Protein AF-A0A5D0WXN5-F1 (afdb_monomer_lite)

Secondary structure (DSSP, 8-state):
---SSHHHHHHHHHHHHHHHHHT-------TT------GGG-PPP---SS-EEEGGGGT---SSSSB-HHHHHHHHHHHHHTT-EEE----SS-EEESSPEE--TT-EEE-TT-EEEE---SSS-EEEEE--TTS-EEEEEEESPEEE------STTS-TT----SEEEEE--SEEEEEEES-EEE--

InterPro domains:
  IPR011050 Pectin lyase fold/virulence factor [SSF51126] (1-187)
  IPR012334 Pectin lyase fold [G3DSA:2.160.20.10] (47-188)
  IPR024535 Rhamnogalacturonase A/B/Epimerase-like, pectate lyase domain [PF12708] (53-139)

Radius of gyration: 25.76 Å; chains: 1; bounding box: 79×60×48 Å

pLDDT: mean 84.48, std 17.6, range [43.97, 98.94]

Sequence (188 aa):
MRKLTISVFILAVIGAIVFALNFMSPAESDSSEKLSSNPSQIKKVIVPKDKTVNAKDYGVKGDGLTDDTVALQNAIDEASKENALLILPESEKPYLITKQLIISDDTHISGYGAVIFMAPQEDTIKNMLWSNPDDTVSNVSIEGLTLKSENTIKGVDYYENSRVSNVQGIYFQGVEAMTINDVFMDNV

Foldseek 3Di:
DPDPPPVVVVVVVVVVVVVVVVPPDPDDPPPPPDDDPDCPPAPAQDQDDPAEFELVVLVQDQPQPDACAVSNLVSQVVCQVVLHEYEDEADPHAREHAAAREHAASGHYDYANHEYEYEADDPAAHENYEYDQVDAGENYEAERYEYEYAHPDDDDPAPDPDQDGSYHHYDYHRYGRYYYYNYHYDTD

Organism: NCBI:txid52694

Structure (mmCIF, N/CA/C/O backbone):
data_AF-A0A5D0WXN5-F1
#
_entry.id   AF-A0A5D0WXN5-F1
#
loop_
_atom_site.group_PDB
_atom_site.id
_atom_site.type_symbol
_atom_site.label_atom_id
_atom_site.label_alt_id
_atom_site.label_comp_id
_atom_site.label_asym_id
_atom_site.label_entity_id
_atom_site.label_seq_id
_atom_site.pdbx_PDB_ins_code
_atom_site.Cartn_x
_atom_site.Cartn_y
_atom_site.Cartn_z
_atom_site.occupancy
_atom_site.B_iso_or_equiv
_atom_site.auth_seq_id
_atom_site.auth_comp_id
_atom_site.auth_asym_id
_atom_site.auth_atom_id
_atom_site.pdbx_PDB_model_num
ATOM 1 N N . MET A 1 1 ? 61.257 47.086 25.610 1.00 48.09 1 MET A N 1
ATOM 2 C CA . MET A 1 1 ? 61.414 45.621 25.454 1.00 48.09 1 MET A CA 1
ATOM 3 C C . MET A 1 1 ? 60.389 44.910 26.335 1.00 48.09 1 MET A C 1
ATOM 5 O O . MET A 1 1 ? 60.657 44.679 27.503 1.00 48.09 1 MET A O 1
ATOM 9 N N . ARG A 1 2 ? 59.162 44.687 25.838 1.00 48.50 2 ARG A N 1
ATOM 10 C CA . ARG A 1 2 ? 58.074 44.033 26.599 1.00 48.50 2 ARG A CA 1
ATOM 11 C C . ARG A 1 2 ? 56.939 43.611 25.648 1.00 48.50 2 ARG A C 1
ATOM 13 O O . ARG A 1 2 ? 55.874 44.207 25.665 1.00 48.50 2 ARG A O 1
ATOM 20 N N . LYS A 1 3 ? 57.197 42.674 24.725 1.00 49.38 3 LYS A N 1
ATOM 21 C CA . LYS A 1 3 ? 56.178 42.178 23.766 1.00 49.38 3 LYS A CA 1
ATOM 22 C C . LYS A 1 3 ? 56.308 40.691 23.373 1.00 49.38 3 LYS A C 1
ATOM 24 O O . LYS A 1 3 ? 55.729 40.297 22.373 1.00 49.38 3 LYS A O 1
ATOM 29 N N . LEU A 1 4 ? 57.012 39.848 24.143 1.00 48.34 4 LEU A N 1
ATOM 30 C CA . LEU A 1 4 ? 57.212 38.432 23.765 1.00 48.34 4 LEU A CA 1
ATOM 31 C C . LEU A 1 4 ? 56.682 37.382 24.762 1.00 48.34 4 LEU A C 1
ATOM 33 O O . LEU A 1 4 ? 56.826 36.194 24.511 1.00 48.34 4 LEU A O 1
ATOM 37 N N . THR A 1 5 ? 56.050 37.775 25.872 1.00 49.03 5 THR A N 1
ATOM 38 C CA . THR A 1 5 ? 55.622 36.808 26.911 1.00 49.03 5 THR A CA 1
ATOM 39 C C . THR A 1 5 ? 54.134 36.437 26.830 1.00 49.03 5 THR A C 1
ATOM 41 O O . THR A 1 5 ? 53.746 35.364 27.275 1.00 49.03 5 THR A O 1
ATOM 44 N N . ILE A 1 6 ? 53.294 37.277 26.211 1.00 43.97 6 ILE A N 1
ATOM 45 C CA . ILE A 1 6 ? 51.836 37.051 26.130 1.00 43.97 6 ILE A CA 1
ATOM 46 C C . ILE A 1 6 ? 51.485 35.996 25.060 1.00 43.97 6 ILE A C 1
ATOM 48 O O . ILE A 1 6 ? 50.557 35.214 25.243 1.00 43.97 6 ILE A O 1
ATOM 52 N N . SER A 1 7 ? 52.269 35.907 23.978 1.00 47.75 7 SER A N 1
ATOM 53 C CA . SER A 1 7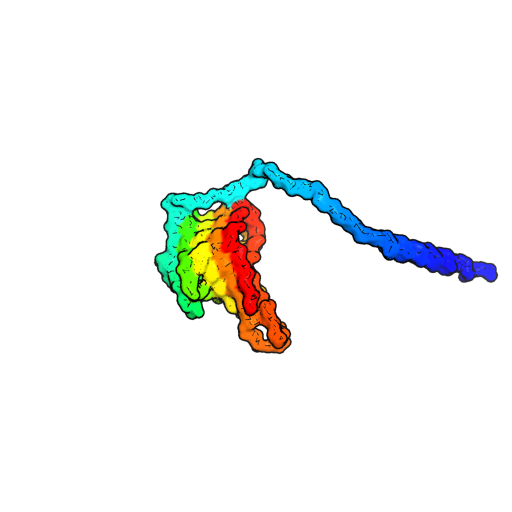 ? 51.988 34.994 22.857 1.00 47.75 7 SER A CA 1
ATOM 54 C C . SER A 1 7 ? 52.197 33.512 23.195 1.00 47.75 7 SER A C 1
ATOM 56 O O . SER A 1 7 ? 51.495 32.663 22.656 1.00 47.75 7 SER A O 1
ATOM 58 N N . VAL A 1 8 ? 53.136 33.193 24.095 1.00 52.78 8 VAL A N 1
ATOM 59 C CA . VAL A 1 8 ? 53.435 31.804 24.497 1.00 52.78 8 VAL A CA 1
ATOM 60 C C . VAL A 1 8 ? 52.381 31.266 25.471 1.00 52.78 8 VAL A C 1
ATOM 62 O O . VAL A 1 8 ? 52.014 30.098 25.391 1.00 52.78 8 VAL A O 1
ATOM 65 N N . PHE A 1 9 ? 51.825 32.122 26.336 1.00 50.88 9 PHE A N 1
ATOM 66 C CA . PHE A 1 9 ? 50.766 31.722 27.268 1.00 50.88 9 PHE A CA 1
ATOM 67 C C . PHE A 1 9 ? 49.441 31.417 26.557 1.00 50.88 9 PHE A C 1
ATOM 69 O O . PHE A 1 9 ? 48.794 30.427 26.883 1.00 50.88 9 PHE A O 1
ATOM 76 N N . ILE A 1 10 ? 49.058 32.210 25.551 1.00 53.69 10 ILE A N 1
ATOM 77 C CA . ILE A 1 10 ? 47.817 31.977 24.792 1.00 53.69 10 ILE A CA 1
ATOM 78 C C . ILE A 1 10 ? 47.905 30.675 23.979 1.00 53.69 10 ILE A C 1
ATOM 80 O O . ILE A 1 10 ? 46.953 29.898 23.973 1.00 53.69 10 ILE A O 1
ATOM 84 N N . LEU A 1 11 ? 49.057 30.383 23.359 1.00 50.75 11 LEU A N 1
ATOM 85 C CA . LEU A 1 11 ? 49.255 29.124 22.630 1.00 50.75 11 LEU A CA 1
ATOM 86 C C . LEU A 1 11 ? 49.220 27.895 23.553 1.00 50.75 11 LEU A C 1
ATOM 88 O O . LEU A 1 11 ? 48.646 26.875 23.182 1.00 50.75 11 LEU A O 1
ATOM 92 N N . ALA A 1 12 ? 49.795 27.993 24.756 1.00 56.56 12 ALA A N 1
ATOM 93 C CA . ALA A 1 12 ? 49.773 26.902 25.731 1.00 56.56 12 ALA A CA 1
ATOM 94 C C . ALA A 1 12 ? 48.351 26.607 26.241 1.00 56.56 12 ALA A C 1
ATOM 96 O O . ALA A 1 12 ? 47.978 25.444 26.385 1.00 56.56 12 ALA A O 1
ATOM 97 N N . VAL A 1 13 ? 47.535 27.646 26.457 1.00 60.12 13 VAL A N 1
ATOM 98 C CA . VAL A 1 13 ? 46.133 27.496 26.884 1.00 60.12 13 VAL A CA 1
ATOM 99 C C . VAL A 1 13 ? 45.282 26.866 25.778 1.00 60.12 13 VAL A C 1
ATOM 101 O O . VAL A 1 13 ? 44.528 25.936 26.052 1.00 60.12 13 VAL A O 1
ATOM 104 N N . ILE A 1 14 ? 45.442 27.300 24.523 1.00 58.38 14 ILE A N 1
ATOM 105 C CA . ILE A 1 14 ? 44.730 26.700 23.380 1.00 58.38 14 ILE A CA 1
ATOM 106 C C . ILE A 1 14 ? 45.156 25.238 23.184 1.00 58.38 14 ILE A C 1
ATOM 108 O O . ILE A 1 14 ? 44.301 24.375 22.999 1.00 58.38 14 ILE A O 1
ATOM 112 N N . GLY A 1 15 ? 46.454 24.935 23.296 1.00 55.44 15 GLY A N 1
ATOM 113 C CA . GLY A 1 15 ? 46.966 23.565 23.213 1.00 55.44 15 GLY A CA 1
ATOM 114 C C . GLY A 1 15 ? 46.392 22.643 24.293 1.00 55.44 15 GLY A C 1
ATOM 115 O O . GLY A 1 15 ? 46.001 21.520 23.987 1.00 55.44 15 GLY A O 1
ATOM 116 N N . ALA A 1 16 ? 46.262 23.128 25.532 1.00 59.38 16 ALA A N 1
ATOM 117 C CA . ALA A 1 16 ? 45.668 22.364 26.629 1.00 59.38 16 ALA A CA 1
ATOM 118 C C . ALA A 1 16 ? 44.159 22.118 26.439 1.00 59.38 16 ALA A C 1
ATOM 120 O O . ALA A 1 16 ? 43.679 21.027 26.738 1.00 59.38 16 ALA A O 1
ATOM 121 N N . ILE A 1 17 ? 43.420 23.094 25.901 1.00 57.62 17 ILE A N 1
ATOM 122 C CA . ILE A 1 17 ? 41.979 22.962 25.619 1.00 57.62 17 ILE A CA 1
ATOM 123 C C . ILE A 1 17 ? 41.732 21.971 24.474 1.00 57.62 17 ILE A C 1
ATOM 125 O O . ILE A 1 17 ? 40.862 21.111 24.587 1.00 57.62 17 ILE A O 1
ATOM 129 N N . VAL A 1 18 ? 42.515 22.043 23.392 1.00 57.62 18 VAL A N 1
ATOM 130 C CA . VAL A 1 18 ? 42.407 21.103 22.260 1.00 57.62 18 VAL A CA 1
ATOM 131 C C . VAL A 1 18 ? 42.818 19.688 22.678 1.00 57.62 18 VAL A C 1
ATOM 133 O O . VAL A 1 18 ? 42.193 18.720 22.251 1.00 57.62 18 VAL A O 1
ATOM 136 N N . PHE A 1 19 ? 43.817 19.547 23.556 1.00 57.84 19 PHE A N 1
ATOM 137 C CA . PHE A 1 19 ? 44.164 18.255 24.148 1.00 57.84 19 PHE A CA 1
ATOM 138 C C . PHE A 1 19 ? 42.990 17.720 24.978 1.00 57.84 19 PHE A C 1
ATOM 140 O O . PHE A 1 19 ? 42.531 16.618 24.713 1.00 57.84 19 PHE A O 1
ATOM 147 N N . ALA A 1 20 ? 42.421 18.516 25.890 1.00 59.16 20 ALA A N 1
ATOM 148 C CA . ALA A 1 20 ? 41.286 18.100 26.720 1.00 59.16 20 ALA A CA 1
ATOM 149 C C . ALA A 1 20 ? 40.041 17.695 25.907 1.00 59.16 20 ALA A C 1
ATOM 151 O O . ALA A 1 20 ? 39.382 16.721 26.258 1.00 59.16 20 ALA A O 1
ATOM 152 N N . LEU A 1 21 ? 39.750 18.381 24.796 1.00 53.97 21 LEU A N 1
ATOM 153 C CA . LEU A 1 21 ? 38.651 18.014 23.894 1.00 53.97 21 LEU A CA 1
ATOM 154 C C . LEU A 1 21 ? 38.902 16.682 23.168 1.00 53.97 21 LEU A C 1
ATOM 156 O O . LEU A 1 21 ? 37.956 15.929 22.967 1.00 53.97 21 LEU A O 1
ATOM 160 N N . ASN A 1 22 ? 40.158 16.350 22.847 1.00 57.22 22 ASN A N 1
ATOM 161 C CA . ASN A 1 22 ? 40.529 15.049 22.272 1.00 57.22 22 ASN A CA 1
ATOM 162 C C . ASN A 1 22 ? 40.528 13.894 23.297 1.00 57.22 22 ASN A C 1
ATOM 164 O O . ASN A 1 22 ? 40.560 12.736 22.888 1.00 57.22 22 ASN A O 1
ATOM 168 N N . PHE A 1 23 ? 40.490 14.181 24.607 1.00 55.91 23 PHE A N 1
ATOM 169 C CA . PHE A 1 23 ? 40.308 13.178 25.675 1.00 55.91 23 PHE A CA 1
ATOM 170 C C . PHE A 1 23 ? 38.873 13.092 26.194 1.00 55.91 23 PHE A C 1
ATOM 172 O O . PHE A 1 23 ? 38.588 12.269 27.066 1.00 55.91 23 PHE A O 1
ATOM 179 N N . MET A 1 24 ? 37.958 13.906 25.667 1.00 50.06 24 MET A N 1
ATOM 180 C CA . MET A 1 24 ? 36.543 13.714 25.929 1.00 50.06 24 MET A CA 1
ATOM 181 C C . MET A 1 24 ? 36.101 12.494 25.117 1.00 50.06 24 MET A C 1
ATOM 183 O O . MET A 1 24 ? 35.858 12.584 23.915 1.00 50.06 24 MET A O 1
ATOM 187 N N . SER A 1 25 ? 36.060 11.328 25.767 1.00 63.00 25 SER A N 1
ATOM 188 C CA . SER A 1 25 ? 35.373 10.154 25.223 1.00 63.00 25 SER A CA 1
ATOM 189 C C . SER A 1 25 ? 33.986 10.590 24.733 1.00 63.00 25 SER A C 1
ATOM 191 O O . SER A 1 25 ? 33.370 11.429 25.405 1.00 63.00 25 SER A O 1
ATOM 193 N N . PRO A 1 26 ? 33.473 10.056 23.605 1.00 65.69 26 PRO A N 1
ATOM 194 C CA . PRO A 1 26 ? 32.070 10.232 23.254 1.00 65.69 26 PRO A CA 1
ATOM 195 C C . PRO A 1 26 ? 31.233 9.974 24.503 1.00 65.69 26 PRO A C 1
ATOM 197 O O . PRO A 1 26 ? 31.516 9.009 25.221 1.00 65.69 26 PRO A O 1
ATOM 200 N N . ALA A 1 27 ? 30.281 10.864 24.799 1.00 63.66 27 ALA A N 1
ATOM 201 C CA . ALA A 1 27 ? 29.344 10.643 25.888 1.00 63.66 27 ALA A CA 1
ATOM 202 C C . ALA A 1 27 ? 28.778 9.229 25.718 1.00 63.66 27 ALA A C 1
ATOM 204 O O . ALA A 1 27 ? 28.196 8.914 24.678 1.00 63.66 27 ALA A O 1
ATOM 205 N N . GLU A 1 28 ? 29.052 8.363 26.690 1.00 61.62 28 GLU A N 1
ATOM 206 C CA . GLU A 1 28 ? 28.538 7.006 26.698 1.00 61.62 28 GLU A CA 1
ATOM 207 C C . GLU A 1 28 ? 27.016 7.142 26.732 1.00 61.62 28 GLU A C 1
ATOM 209 O O . GLU A 1 28 ? 26.457 7.737 27.654 1.00 61.62 28 GLU A O 1
ATOM 214 N N . SER A 1 29 ? 26.357 6.721 25.652 1.00 54.34 29 SER A N 1
ATOM 215 C CA . SER A 1 29 ? 24.902 6.725 25.577 1.00 54.34 29 SER A CA 1
ATOM 216 C C . SER A 1 29 ? 24.392 5.875 26.735 1.00 54.34 29 SER A C 1
ATOM 218 O O . SER A 1 29 ? 24.633 4.667 26.777 1.00 54.34 29 SER A O 1
ATOM 220 N N . ASP A 1 30 ? 23.731 6.521 27.695 1.00 60.06 30 ASP A N 1
ATOM 221 C CA . ASP A 1 30 ? 23.067 5.842 28.796 1.00 60.06 30 ASP A CA 1
ATOM 222 C C . ASP A 1 30 ? 21.893 5.040 28.224 1.00 60.06 30 ASP A C 1
ATOM 224 O O . ASP A 1 30 ? 20.779 5.525 28.048 1.00 60.06 30 ASP A O 1
ATOM 228 N N . SER A 1 31 ? 22.181 3.793 27.865 1.00 61.75 31 SER A N 1
ATOM 229 C CA . SER A 1 31 ? 21.230 2.827 27.311 1.00 61.75 31 SER A CA 1
ATOM 230 C C . SER A 1 31 ? 20.212 2.319 28.345 1.00 61.75 31 SER A C 1
ATOM 232 O O . SER A 1 31 ? 19.471 1.376 28.068 1.00 61.75 31 SER A O 1
ATOM 234 N N . SER A 1 32 ? 20.161 2.923 29.539 1.00 62.81 32 SER A N 1
ATOM 235 C CA . SER A 1 32 ? 19.265 2.529 30.627 1.00 62.81 32 SER A CA 1
ATOM 236 C C . SER A 1 32 ? 17.890 3.206 30.608 1.00 62.81 32 SER A C 1
ATOM 238 O O . SER A 1 32 ? 17.057 2.881 31.463 1.00 62.81 32 SER A O 1
ATOM 240 N N . GLU A 1 33 ? 17.595 4.082 29.636 1.00 64.38 33 GLU A N 1
ATOM 241 C CA . GLU A 1 33 ? 16.231 4.586 29.432 1.00 64.38 33 GLU A CA 1
ATOM 242 C C . GLU A 1 33 ? 15.277 3.420 29.143 1.00 64.38 33 GLU A C 1
ATOM 244 O O . GLU A 1 33 ? 15.192 2.861 28.048 1.00 64.38 33 GLU A O 1
ATOM 249 N N . LYS A 1 34 ? 14.549 3.015 30.182 1.00 64.69 34 LYS A N 1
ATOM 250 C CA . LYS A 1 34 ? 13.576 1.937 30.104 1.00 64.69 34 LYS A CA 1
ATOM 251 C C . LYS A 1 34 ? 12.417 2.397 29.227 1.00 64.69 34 LYS A C 1
ATOM 253 O O . LYS A 1 34 ? 11.679 3.301 29.616 1.00 64.69 34 LYS A O 1
ATOM 258 N N . LEU A 1 35 ? 12.228 1.733 28.084 1.00 62.09 35 LEU A N 1
ATOM 259 C CA . LEU A 1 35 ? 11.040 1.899 27.246 1.00 62.09 35 LEU A CA 1
ATOM 260 C C . LEU A 1 35 ? 9.786 1.849 28.131 1.00 62.09 35 LEU A C 1
ATOM 262 O O . LEU A 1 35 ? 9.560 0.878 28.862 1.00 62.09 35 LEU A O 1
ATOM 266 N N . SER A 1 36 ? 8.993 2.920 28.099 1.00 66.75 36 SER A N 1
ATOM 267 C CA . SER A 1 36 ? 7.730 2.980 28.829 1.00 66.75 36 SER A CA 1
ATOM 268 C C . SER A 1 36 ? 6.801 1.901 28.286 1.00 66.75 36 SER A C 1
ATOM 270 O O . SER A 1 36 ? 6.339 1.971 27.152 1.00 66.75 36 SER A O 1
ATOM 272 N N . SER A 1 37 ? 6.502 0.902 29.111 1.00 62.47 37 SER A N 1
ATOM 273 C CA . SER A 1 37 ? 5.525 -0.136 28.795 1.00 62.47 37 SER A CA 1
ATOM 274 C C . SER A 1 37 ? 4.113 0.253 29.235 1.00 62.47 37 SER A C 1
ATOM 276 O O . SER A 1 37 ? 3.291 -0.635 29.433 1.00 62.47 37 SER A O 1
ATOM 278 N N . ASN A 1 38 ? 3.843 1.537 29.505 1.00 67.50 38 ASN A N 1
ATOM 279 C CA . ASN A 1 38 ? 2.548 1.985 30.006 1.00 67.50 38 ASN A CA 1
ATOM 280 C C . ASN A 1 38 ? 1.531 2.087 28.849 1.00 67.50 38 ASN A C 1
ATOM 282 O O . ASN A 1 38 ? 1.582 3.050 28.081 1.00 67.50 38 ASN A O 1
ATOM 286 N N . PRO A 1 39 ? 0.579 1.144 28.721 1.00 61.00 39 PRO A N 1
ATOM 287 C CA . PRO A 1 39 ? -0.327 1.091 27.578 1.00 61.00 39 PRO A CA 1
ATOM 288 C C . PRO A 1 39 ? -1.384 2.206 27.597 1.00 61.00 39 PRO A C 1
ATOM 290 O O . PRO A 1 39 ? -2.055 2.417 26.592 1.00 61.00 39 PRO A O 1
ATOM 293 N N . SER A 1 40 ? -1.539 2.943 28.706 1.00 61.31 40 SER A N 1
ATOM 294 C CA . SER A 1 40 ? -2.552 4.001 28.829 1.00 61.31 40 SER A CA 1
ATOM 295 C C . SER A 1 40 ? -2.258 5.265 28.013 1.00 61.31 40 SER A C 1
ATOM 297 O O . SER A 1 40 ? -3.119 6.136 27.932 1.00 61.31 40 SER A O 1
ATOM 299 N N . GLN A 1 41 ? -1.079 5.365 27.387 1.00 61.91 41 GLN A N 1
ATOM 300 C CA . GLN A 1 41 ? -0.723 6.463 26.478 1.00 61.91 41 GLN A CA 1
ATOM 301 C C . GLN A 1 41 ? -0.865 6.116 24.988 1.00 61.91 41 GLN A C 1
ATOM 303 O O . GLN A 1 41 ? -0.677 6.986 24.142 1.00 61.91 41 GLN A O 1
ATOM 308 N N . ILE A 1 42 ? -1.216 4.872 24.645 1.00 65.00 42 ILE A N 1
ATOM 309 C CA . ILE A 1 42 ? -1.358 4.446 23.250 1.00 65.00 42 ILE A CA 1
ATOM 310 C C . ILE A 1 42 ? -2.820 4.623 22.837 1.00 65.00 42 ILE A C 1
ATOM 312 O O . ILE A 1 42 ? -3.697 3.886 23.295 1.00 65.00 42 ILE A O 1
ATOM 316 N N . LYS A 1 43 ? -3.097 5.588 21.951 1.00 77.88 43 LYS A N 1
ATOM 317 C CA . LYS A 1 43 ? -4.381 5.620 21.240 1.00 77.88 43 LYS A CA 1
ATOM 318 C C . LYS A 1 43 ? -4.472 4.350 20.391 1.00 77.88 43 LYS A C 1
ATOM 320 O O . LYS A 1 43 ? -3.601 4.079 19.567 1.00 77.88 43 LYS A O 1
ATOM 325 N N . LYS A 1 44 ? -5.480 3.526 20.673 1.00 85.50 44 LYS A N 1
ATOM 326 C CA . LYS A 1 44 ? -5.640 2.204 20.067 1.00 85.50 44 LYS A CA 1
ATOM 327 C C . LYS A 1 44 ? -6.223 2.339 18.662 1.00 85.50 44 LYS A C 1
ATOM 329 O O . LYS A 1 44 ? -7.273 2.951 18.510 1.00 85.50 44 LYS A O 1
ATOM 334 N N . VAL A 1 45 ? -5.589 1.691 17.688 1.00 89.38 45 VAL A N 1
ATOM 335 C CA . VAL A 1 45 ? -6.162 1.493 16.351 1.00 89.38 45 VAL A CA 1
ATOM 336 C C . VAL A 1 45 ? -7.350 0.535 16.438 1.00 89.38 45 VAL A C 1
ATOM 338 O O . VAL A 1 45 ? -7.263 -0.532 17.060 1.00 89.38 45 VAL A O 1
ATOM 341 N N . ILE A 1 46 ? -8.473 0.924 15.843 1.00 91.31 46 ILE A N 1
ATOM 342 C CA . ILE A 1 46 ? -9.714 0.153 15.813 1.00 91.31 46 ILE A CA 1
ATOM 343 C C . ILE A 1 46 ? -9.932 -0.313 14.380 1.00 91.31 46 ILE A C 1
ATOM 345 O O . ILE A 1 46 ? -10.521 0.391 13.574 1.00 91.31 46 ILE A O 1
ATOM 349 N N . VAL A 1 47 ? -9.476 -1.529 14.089 1.00 91.38 47 VAL A N 1
ATOM 350 C CA . VAL A 1 47 ? -9.711 -2.162 12.789 1.00 91.38 47 VAL A CA 1
ATOM 351 C C . VAL A 1 47 ? -11.151 -2.706 12.729 1.00 91.38 47 VAL A C 1
ATOM 353 O O . VAL A 1 47 ? -11.544 -3.457 13.637 1.00 91.38 47 VAL A O 1
ATOM 356 N N . PRO A 1 48 ? -11.935 -2.377 11.686 1.00 88.25 48 PRO A N 1
ATOM 357 C CA . PRO A 1 48 ? -13.249 -2.960 11.423 1.00 88.25 48 PRO A CA 1
ATOM 358 C C . PRO A 1 48 ? -13.172 -4.483 11.292 1.00 88.25 48 PRO A C 1
ATOM 360 O O . PRO A 1 48 ? -12.259 -5.019 10.668 1.00 88.25 48 PRO A O 1
ATOM 363 N N . LYS A 1 49 ? -14.132 -5.203 11.881 1.00 90.00 49 LYS A N 1
ATOM 364 C CA . LYS A 1 49 ? -14.141 -6.685 11.885 1.00 90.00 49 LYS A CA 1
ATOM 365 C C . LYS A 1 49 ? -15.270 -7.299 11.072 1.00 90.00 49 LYS A C 1
ATOM 367 O O . LYS A 1 49 ? -15.228 -8.482 10.755 1.00 90.00 49 LYS A O 1
ATOM 372 N N . ASP A 1 50 ? -16.294 -6.515 10.793 1.00 93.50 50 ASP A N 1
ATOM 373 C CA . ASP A 1 50 ? -17.554 -6.918 10.178 1.00 93.50 50 ASP A CA 1
ATOM 374 C C . ASP A 1 50 ? -17.700 -6.410 8.741 1.00 93.50 50 ASP A C 1
ATOM 376 O O . ASP A 1 50 ? -18.595 -6.858 8.024 1.00 93.50 50 ASP A O 1
ATOM 380 N N . LYS A 1 51 ? -16.804 -5.522 8.296 1.00 95.69 51 LYS A N 1
ATOM 381 C CA . LYS A 1 51 ? -16.853 -4.913 6.971 1.00 95.69 51 LYS A CA 1
ATOM 382 C C . LYS A 1 51 ? -15.511 -5.002 6.264 1.00 95.69 51 LYS A C 1
ATOM 384 O O . LYS A 1 51 ? -14.470 -4.673 6.830 1.00 95.69 51 LYS A O 1
ATOM 389 N N . THR A 1 52 ? -15.558 -5.440 5.010 1.00 98.00 52 THR A N 1
ATOM 390 C CA . THR A 1 52 ? -14.377 -5.586 4.158 1.00 98.00 52 THR A CA 1
ATOM 391 C C . THR A 1 52 ? -14.653 -5.025 2.772 1.00 98.00 52 THR A C 1
ATOM 393 O O . THR A 1 52 ? -15.794 -5.042 2.307 1.00 98.00 52 THR A O 1
ATOM 396 N N . VAL A 1 53 ? -13.600 -4.539 2.126 1.00 98.69 53 VAL A N 1
ATOM 397 C CA . VAL A 1 53 ? -13.586 -4.106 0.727 1.00 98.69 53 VAL A CA 1
ATOM 398 C C . VAL A 1 53 ? -12.506 -4.916 0.024 1.00 98.69 53 VAL A C 1
ATOM 400 O O . VAL A 1 53 ? -11.369 -4.932 0.481 1.00 98.69 53 VAL A O 1
ATOM 403 N N . ASN A 1 54 ? -12.828 -5.614 -1.064 1.00 98.62 54 ASN A N 1
ATOM 404 C CA . ASN A 1 54 ? -11.823 -6.343 -1.836 1.00 98.62 54 ASN A CA 1
ATOM 405 C C . ASN A 1 54 ? -11.303 -5.459 -2.973 1.00 98.62 54 ASN A C 1
ATOM 407 O O . ASN A 1 54 ? -12.076 -5.006 -3.814 1.00 98.62 54 ASN A O 1
ATOM 411 N N . ALA A 1 55 ? -9.987 -5.252 -3.041 1.00 98.75 55 ALA A N 1
ATOM 412 C CA . ALA A 1 55 ? -9.359 -4.435 -4.077 1.00 98.75 55 ALA A CA 1
ATOM 413 C C . ALA A 1 55 ? -9.692 -4.912 -5.506 1.00 98.75 55 ALA A C 1
ATOM 415 O O . ALA A 1 55 ? -9.798 -4.103 -6.430 1.00 98.75 55 ALA A O 1
ATOM 416 N N . LYS A 1 56 ? -9.904 -6.220 -5.707 1.00 98.31 56 LYS A N 1
ATOM 417 C CA . LYS A 1 56 ? -10.256 -6.787 -7.021 1.00 98.31 56 LYS A CA 1
ATOM 418 C C . LYS A 1 56 ? -11.605 -6.291 -7.544 1.00 98.31 56 LYS A C 1
ATOM 420 O O . LYS A 1 56 ? -11.756 -6.168 -8.758 1.00 98.31 56 LYS A O 1
ATOM 425 N N . ASP A 1 57 ? -12.534 -5.926 -6.660 1.00 98.69 57 ASP A N 1
ATOM 426 C CA . ASP A 1 57 ? -13.849 -5.395 -7.047 1.00 98.69 57 ASP A CA 1
ATOM 427 C C . ASP A 1 57 ? -13.747 -3.998 -7.694 1.00 98.69 57 ASP A C 1
ATOM 429 O O . ASP A 1 57 ? -14.668 -3.563 -8.382 1.00 98.69 57 ASP A O 1
ATOM 433 N N . TYR A 1 58 ? -12.598 -3.327 -7.545 1.00 98.69 58 TYR A N 1
ATOM 434 C CA . TYR A 1 58 ? -12.295 -2.008 -8.120 1.00 98.69 58 TYR A CA 1
ATOM 435 C C . TYR A 1 58 ? -11.446 -2.099 -9.393 1.00 98.69 58 TYR A C 1
ATOM 437 O O . TYR A 1 58 ? -11.060 -1.077 -9.959 1.00 98.69 58 TYR A O 1
ATOM 445 N N . GLY A 1 59 ? -11.163 -3.316 -9.870 1.00 98.50 59 GLY A N 1
ATOM 446 C CA . GLY A 1 59 ? -10.412 -3.555 -11.102 1.00 98.50 59 GLY A CA 1
ATOM 447 C C . GLY A 1 59 ? -8.898 -3.676 -10.926 1.00 98.50 59 GLY A C 1
ATOM 448 O O . GLY A 1 59 ? -8.186 -3.713 -11.927 1.00 98.50 59 GLY A O 1
ATOM 449 N N . VAL A 1 60 ? -8.406 -3.774 -9.687 1.00 98.69 60 VAL A N 1
ATOM 450 C CA . VAL A 1 60 ? -6.987 -4.023 -9.394 1.00 98.69 60 VAL A CA 1
ATOM 451 C C . VAL A 1 60 ? -6.589 -5.400 -9.929 1.00 98.69 60 VAL A C 1
ATOM 453 O O . VAL A 1 60 ? -7.182 -6.415 -9.559 1.00 98.69 60 VAL A O 1
ATOM 456 N N . LYS A 1 61 ? -5.559 -5.485 -10.769 1.00 98.56 61 LYS A N 1
ATOM 457 C CA . LYS A 1 61 ? -5.195 -6.738 -11.442 1.00 98.56 61 LYS A CA 1
ATOM 458 C C . LYS A 1 61 ? -4.067 -7.495 -10.774 1.00 98.56 61 LYS A C 1
ATOM 460 O O . LYS A 1 61 ? -4.203 -8.708 -10.622 1.00 98.56 61 LYS A O 1
ATOM 465 N N . GLY A 1 62 ? -3.012 -6.824 -10.321 1.00 98.19 62 GLY A N 1
ATOM 466 C CA . GLY A 1 62 ? -1.837 -7.479 -9.739 1.00 98.19 62 GLY A CA 1
ATOM 467 C C . GLY A 1 62 ? -1.136 -8.423 -10.710 1.00 98.19 62 GLY A C 1
ATOM 468 O O . GLY A 1 62 ? -0.670 -9.478 -10.303 1.00 98.19 62 GLY A O 1
ATOM 469 N N . ASP A 1 63 ? -1.124 -8.100 -12.001 1.00 98.38 63 ASP A N 1
ATOM 470 C CA . ASP A 1 63 ? -0.559 -8.942 -13.065 1.00 98.38 63 ASP A CA 1
ATOM 471 C C . ASP A 1 63 ? 0.906 -8.591 -13.397 1.00 98.38 63 ASP A C 1
ATOM 473 O O . ASP A 1 63 ? 1.508 -9.194 -14.288 1.00 98.38 63 ASP A O 1
ATOM 477 N N . GLY A 1 64 ? 1.499 -7.632 -12.677 1.00 97.62 64 GLY A N 1
ATOM 478 C CA . GLY A 1 64 ? 2.854 -7.140 -12.914 1.00 97.62 64 GLY A CA 1
ATOM 479 C C . GLY A 1 64 ? 3.018 -6.334 -14.202 1.00 97.62 64 GLY A C 1
ATOM 480 O O . GLY A 1 64 ? 4.156 -6.137 -14.620 1.00 97.62 64 GLY A O 1
ATOM 481 N N . LEU A 1 65 ? 1.923 -5.902 -14.843 1.00 97.12 65 LEU A N 1
ATOM 482 C CA . LEU A 1 65 ? 1.935 -5.158 -16.111 1.00 97.12 65 LEU A CA 1
ATOM 483 C C . LEU A 1 65 ? 0.948 -3.983 -16.132 1.00 97.12 65 LEU A C 1
ATOM 485 O O . LEU A 1 65 ? 1.266 -2.916 -16.653 1.00 97.12 65 LEU A O 1
ATOM 489 N N . THR A 1 66 ? -0.256 -4.182 -15.605 1.00 98.44 66 THR A N 1
ATOM 490 C CA . THR A 1 66 ? -1.304 -3.170 -15.521 1.00 98.44 66 THR A CA 1
ATOM 491 C C . THR A 1 66 ? -0.957 -2.169 -14.427 1.00 98.44 66 THR A C 1
ATOM 493 O O . THR A 1 66 ? -0.653 -2.558 -13.304 1.00 98.44 66 THR A O 1
ATOM 496 N N . ASP A 1 67 ? -1.035 -0.879 -14.755 1.00 98.56 67 ASP A N 1
ATOM 497 C CA . ASP A 1 67 ? -0.979 0.183 -13.754 1.00 98.56 67 ASP A CA 1
ATOM 498 C C . ASP A 1 67 ? -2.270 0.174 -12.922 1.00 98.56 67 ASP A C 1
ATOM 500 O O . ASP A 1 67 ? -3.332 0.609 -13.376 1.00 98.56 67 ASP A O 1
ATOM 504 N N . ASP A 1 68 ? -2.164 -0.344 -11.703 1.00 98.88 68 ASP A N 1
ATOM 505 C CA . ASP A 1 68 ? -3.263 -0.511 -10.760 1.00 98.88 68 ASP A CA 1
ATOM 506 C C . ASP A 1 68 ? -3.514 0.745 -9.912 1.00 98.88 68 ASP A C 1
ATOM 508 O O . ASP A 1 68 ? -4.447 0.752 -9.113 1.00 98.88 68 ASP A O 1
ATOM 512 N N . THR A 1 69 ? -2.737 1.822 -10.087 1.00 98.88 69 THR A N 1
ATOM 513 C CA . THR A 1 69 ? -2.763 3.017 -9.220 1.00 98.88 69 THR A CA 1
ATOM 514 C C . THR A 1 69 ? -4.174 3.541 -8.962 1.00 98.88 69 THR A C 1
ATOM 516 O O . THR A 1 69 ? -4.570 3.725 -7.817 1.00 98.88 69 THR A O 1
ATOM 519 N N . VAL A 1 70 ? -4.946 3.791 -10.025 1.00 98.88 70 VAL A N 1
ATOM 520 C CA . VAL A 1 70 ? -6.281 4.401 -9.899 1.00 98.88 70 VAL A CA 1
ATOM 521 C C . VAL A 1 70 ? -7.270 3.428 -9.264 1.00 98.88 70 VAL A C 1
ATOM 523 O O . VAL A 1 70 ? -8.040 3.815 -8.392 1.00 98.88 70 VAL A O 1
ATOM 526 N N . ALA A 1 71 ? -7.244 2.163 -9.684 1.00 98.88 71 ALA A N 1
ATOM 527 C CA . ALA A 1 71 ? -8.131 1.136 -9.149 1.00 98.88 71 ALA A CA 1
ATOM 528 C C . ALA A 1 71 ? -7.865 0.890 -7.657 1.00 98.88 71 ALA A C 1
ATOM 530 O O . ALA A 1 71 ? -8.802 0.784 -6.866 1.00 98.88 71 ALA A O 1
ATOM 531 N N . LEU A 1 72 ? -6.590 0.848 -7.268 1.00 98.88 72 LEU A N 1
ATOM 532 C CA . LEU A 1 72 ? -6.182 0.629 -5.889 1.00 98.88 72 LEU A CA 1
ATOM 533 C C . LEU A 1 72 ? -6.475 1.851 -5.015 1.00 98.88 72 LEU A C 1
ATOM 535 O O . LEU A 1 72 ? -6.973 1.671 -3.909 1.00 98.88 72 LEU A O 1
ATOM 539 N N . GLN A 1 73 ? -6.262 3.073 -5.519 1.00 98.94 73 GLN A N 1
ATOM 540 C CA . GLN A 1 73 ? -6.669 4.283 -4.800 1.00 98.94 73 GLN A CA 1
ATOM 541 C C . GLN A 1 73 ? -8.180 4.299 -4.551 1.00 98.94 73 GLN A C 1
ATOM 543 O O . GLN A 1 73 ? -8.599 4.508 -3.421 1.00 98.94 73 GLN A O 1
ATOM 548 N N . ASN A 1 74 ? -8.999 3.985 -5.559 1.00 98.88 74 ASN A N 1
ATOM 549 C CA . ASN A 1 74 ? -10.454 3.939 -5.383 1.00 98.88 74 ASN A CA 1
ATOM 550 C C . ASN A 1 74 ? -10.884 2.912 -4.320 1.00 98.88 74 ASN A C 1
ATOM 552 O O . ASN A 1 74 ? -11.833 3.153 -3.578 1.00 98.88 74 ASN A O 1
ATOM 556 N N . ALA A 1 75 ? -10.195 1.769 -4.243 1.00 98.88 75 ALA A N 1
ATOM 557 C CA . ALA A 1 75 ? -10.466 0.760 -3.224 1.00 98.88 75 ALA A CA 1
ATOM 558 C C . ALA A 1 75 ? -10.076 1.238 -1.813 1.00 98.88 75 ALA A C 1
ATOM 560 O O . ALA A 1 75 ? -10.804 0.964 -0.861 1.00 98.88 75 ALA A O 1
ATOM 561 N N . ILE A 1 76 ? -8.953 1.957 -1.682 1.00 98.88 76 ILE A N 1
ATOM 562 C CA . ILE A 1 76 ? -8.525 2.602 -0.428 1.00 98.88 76 ILE A CA 1
ATOM 563 C C . ILE A 1 76 ? -9.558 3.642 0.009 1.00 98.88 76 ILE A C 1
ATOM 565 O O . ILE A 1 76 ? -10.018 3.597 1.149 1.00 98.88 76 ILE A O 1
ATOM 569 N N . ASP A 1 77 ? -9.960 4.522 -0.906 1.00 98.81 77 ASP A N 1
ATOM 570 C CA . ASP A 1 77 ? -10.893 5.614 -0.629 1.00 98.81 77 ASP A CA 1
ATOM 571 C C . ASP A 1 77 ? -12.256 5.081 -0.173 1.00 98.81 77 ASP A C 1
ATOM 573 O O . ASP A 1 77 ? -12.812 5.565 0.814 1.00 98.81 77 ASP A O 1
ATOM 577 N N . GLU A 1 78 ? -12.791 4.053 -0.845 1.00 98.75 78 GLU A N 1
ATOM 578 C CA . GLU A 1 78 ? -14.059 3.458 -0.420 1.00 98.75 78 GLU A CA 1
ATOM 579 C C . GLU A 1 78 ? -13.905 2.717 0.911 1.00 98.75 78 GLU A C 1
ATOM 581 O O . GLU A 1 78 ? -14.767 2.857 1.772 1.00 98.75 78 GLU A O 1
ATOM 586 N N . ALA A 1 79 ? -12.817 1.972 1.132 1.00 98.62 79 ALA A N 1
ATOM 587 C CA . ALA A 1 79 ? -12.597 1.293 2.408 1.00 98.62 79 ALA A CA 1
ATOM 588 C C . ALA A 1 79 ? -12.530 2.278 3.586 1.00 98.62 79 ALA A C 1
ATOM 590 O O . ALA A 1 79 ? -13.185 2.043 4.600 1.00 98.62 79 ALA A O 1
ATOM 591 N N . SER A 1 80 ? -11.816 3.395 3.424 1.00 98.31 80 SER A N 1
ATOM 592 C CA . SER A 1 80 ? -11.751 4.483 4.410 1.00 98.31 80 SER A CA 1
ATOM 593 C C . SER A 1 80 ? -13.133 5.098 4.649 1.00 98.31 80 SER A C 1
ATOM 595 O O . SER A 1 80 ? -13.631 5.096 5.775 1.00 98.31 80 SER A O 1
ATOM 597 N N . LYS A 1 81 ? -13.821 5.526 3.582 1.00 98.25 81 LYS A N 1
ATOM 598 C CA . LYS A 1 81 ? -15.171 6.114 3.656 1.00 98.25 81 LYS A CA 1
ATOM 599 C C . LYS A 1 81 ? -16.172 5.207 4.364 1.00 98.25 81 LYS A C 1
ATOM 601 O O . LYS A 1 81 ? -17.040 5.667 5.104 1.00 98.25 81 LYS A O 1
ATOM 606 N N . GLU A 1 82 ? -16.077 3.915 4.098 1.00 97.38 82 GLU A N 1
ATOM 607 C CA . GLU A 1 82 ? -16.986 2.910 4.616 1.00 97.38 82 GLU A CA 1
ATOM 608 C C . GLU A 1 82 ? -16.557 2.360 5.983 1.00 97.38 82 GLU A C 1
ATOM 610 O O . GLU A 1 82 ? -17.295 1.534 6.532 1.00 97.38 82 GLU A O 1
ATOM 615 N N . ASN A 1 83 ? -15.415 2.815 6.519 1.00 96.12 83 ASN A N 1
ATOM 616 C CA . ASN A 1 83 ? -14.726 2.280 7.691 1.00 96.12 83 ASN A CA 1
ATOM 617 C C . ASN A 1 83 ? -14.669 0.746 7.643 1.00 96.12 83 ASN A C 1
ATOM 619 O O . ASN A 1 83 ? -15.292 0.036 8.438 1.00 96.12 83 ASN A O 1
ATOM 623 N N . ALA A 1 84 ? -13.987 0.234 6.623 1.00 98.12 84 ALA A N 1
ATOM 624 C CA . ALA A 1 84 ? -13.863 -1.179 6.305 1.00 98.12 84 ALA A CA 1
ATOM 625 C C . ALA A 1 84 ? -12.392 -1.588 6.184 1.00 98.12 84 ALA A C 1
ATOM 627 O O . ALA A 1 84 ? -11.523 -0.782 5.864 1.00 98.12 84 ALA A O 1
ATOM 628 N N . LEU A 1 85 ? -12.116 -2.878 6.378 1.00 98.56 85 LEU A N 1
ATOM 629 C CA . LEU A 1 85 ? -10.802 -3.436 6.077 1.00 98.56 85 LEU A CA 1
ATOM 630 C C . LEU A 1 85 ? -10.651 -3.639 4.561 1.00 98.56 85 LEU A C 1
ATOM 632 O O . LEU A 1 85 ? -11.351 -4.469 3.972 1.00 98.56 85 LEU A O 1
ATOM 636 N N . LEU A 1 86 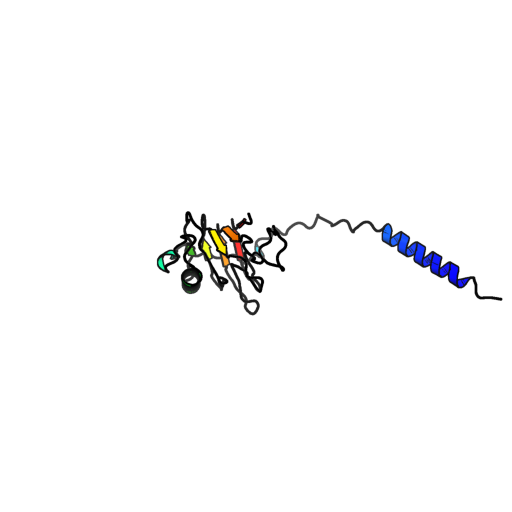? -9.722 -2.920 3.931 1.00 98.81 86 LEU A N 1
ATOM 637 C CA . LEU A 1 86 ? -9.294 -3.185 2.561 1.00 98.81 86 LEU A CA 1
ATOM 638 C C . LEU A 1 86 ? -8.478 -4.479 2.518 1.00 98.81 86 LEU A C 1
ATOM 640 O O . LEU A 1 86 ? -7.448 -4.604 3.179 1.00 98.81 86 LEU A O 1
ATOM 644 N N . ILE A 1 87 ? -8.908 -5.417 1.682 1.00 98.75 87 ILE A N 1
ATOM 645 C CA . ILE A 1 87 ? -8.179 -6.635 1.349 1.00 98.75 87 ILE A CA 1
ATOM 646 C C . ILE A 1 87 ? -7.500 -6.437 -0.005 1.00 98.75 87 ILE A C 1
ATOM 648 O O . ILE A 1 87 ? -8.172 -6.370 -1.039 1.00 98.75 87 ILE A O 1
ATOM 652 N N . LEU A 1 88 ? -6.168 -6.385 -0.003 1.00 98.81 88 LEU A N 1
ATOM 653 C CA . LEU A 1 88 ? -5.346 -6.536 -1.201 1.00 98.81 88 LEU A CA 1
ATOM 654 C C . LEU A 1 88 ? -4.858 -7.991 -1.246 1.00 98.81 88 LEU A C 1
ATOM 656 O O . LEU A 1 88 ? -3.938 -8.343 -0.512 1.00 98.81 88 LEU A O 1
ATOM 660 N N . PRO A 1 89 ? -5.488 -8.873 -2.038 1.00 98.50 89 PRO A N 1
ATOM 661 C CA . PRO A 1 89 ? -5.190 -10.297 -1.960 1.00 98.50 89 PRO A CA 1
ATOM 662 C C . PRO A 1 89 ? -3.776 -10.618 -2.454 1.00 98.50 89 PRO A C 1
ATOM 664 O O . PRO A 1 89 ? -3.173 -9.859 -3.216 1.00 98.50 89 PRO A O 1
ATOM 667 N N . GLU A 1 90 ? -3.272 -11.785 -2.068 1.00 98.06 90 GLU A N 1
ATOM 668 C CA . GLU A 1 90 ? -2.047 -12.355 -2.626 1.00 98.06 90 GLU A CA 1
ATOM 669 C C . GLU A 1 90 ? -2.089 -12.385 -4.164 1.00 98.06 90 GLU A C 1
ATOM 671 O O . GLU A 1 90 ? -3.143 -12.585 -4.780 1.00 98.06 90 GLU A O 1
ATOM 676 N N . SER A 1 91 ? -0.929 -12.179 -4.788 1.00 96.88 91 SER A N 1
ATOM 677 C CA . SER A 1 91 ? -0.759 -12.338 -6.229 1.00 96.88 91 SER A CA 1
ATOM 678 C C . SER A 1 91 ? 0.611 -12.920 -6.562 1.00 96.88 91 SER A C 1
ATOM 680 O O . SER A 1 91 ? 1.609 -12.598 -5.922 1.00 96.88 91 SER A O 1
ATOM 682 N N . GLU A 1 92 ? 0.677 -13.729 -7.622 1.00 96.62 92 GLU A N 1
ATOM 683 C CA . GLU A 1 92 ? 1.938 -14.256 -8.163 1.00 96.62 92 GLU A CA 1
ATOM 684 C C . GLU A 1 92 ? 2.845 -13.157 -8.744 1.00 96.62 92 GLU A C 1
ATOM 686 O O . GLU A 1 92 ? 4.053 -13.353 -8.919 1.00 96.62 92 GLU A O 1
ATOM 691 N N . LYS A 1 93 ? 2.256 -12.013 -9.110 1.00 97.94 93 LYS A N 1
ATOM 692 C CA . LYS A 1 93 ? 2.924 -10.858 -9.717 1.00 97.94 93 LYS A CA 1
ATOM 693 C C . LYS A 1 93 ? 2.604 -9.588 -8.926 1.00 97.94 93 LYS A C 1
ATOM 695 O O . LYS A 1 93 ? 1.566 -9.524 -8.271 1.00 97.94 93 LYS A O 1
ATOM 700 N N . PRO A 1 94 ? 3.483 -8.572 -8.966 1.00 97.69 94 PRO A N 1
ATOM 701 C CA . PRO A 1 94 ? 3.250 -7.358 -8.204 1.00 97.69 94 PRO A CA 1
ATOM 702 C C . PRO A 1 94 ? 2.063 -6.548 -8.739 1.00 97.69 94 PRO A C 1
ATOM 704 O O . PRO A 1 94 ? 1.762 -6.546 -9.934 1.00 97.69 94 PRO A O 1
ATOM 707 N N . TYR A 1 95 ? 1.442 -5.803 -7.836 1.00 98.69 95 TYR A N 1
ATOM 708 C CA . TYR A 1 95 ? 0.548 -4.690 -8.120 1.00 98.69 95 TYR A CA 1
ATOM 709 C C . TYR A 1 95 ? 1.396 -3.492 -8.538 1.00 98.69 95 TYR A C 1
ATOM 711 O O . TYR A 1 95 ? 2.108 -2.925 -7.706 1.00 98.69 95 TYR A O 1
ATOM 719 N N . LEU A 1 96 ? 1.382 -3.138 -9.825 1.00 98.38 96 LEU A N 1
ATOM 720 C CA . LEU A 1 96 ? 2.168 -2.000 -10.294 1.00 98.38 96 LEU A CA 1
ATOM 721 C C . LEU A 1 96 ? 1.445 -0.701 -9.968 1.00 98.38 96 LEU A C 1
ATOM 723 O O . LEU A 1 96 ? 0.274 -0.540 -10.304 1.00 98.38 96 LEU A O 1
ATOM 727 N N . ILE A 1 97 ? 2.170 0.249 -9.392 1.00 98.56 97 ILE A N 1
ATOM 728 C CA . ILE A 1 97 ? 1.712 1.625 -9.241 1.00 98.56 97 ILE A CA 1
ATOM 729 C C . ILE A 1 97 ? 2.722 2.591 -9.860 1.00 98.56 97 ILE A C 1
ATOM 731 O O . ILE A 1 97 ? 3.936 2.384 -9.813 1.00 98.56 97 ILE A O 1
ATOM 735 N N . THR A 1 98 ? 2.210 3.668 -10.442 1.00 96.31 98 THR A N 1
ATOM 736 C CA . THR A 1 98 ? 2.997 4.747 -11.056 1.00 96.31 98 THR A CA 1
ATOM 737 C C . THR A 1 98 ? 2.872 6.062 -10.294 1.00 96.31 98 THR A C 1
ATOM 739 O O . THR A 1 98 ? 3.640 6.992 -10.541 1.00 96.31 98 THR A O 1
ATOM 742 N N . LYS A 1 99 ? 1.930 6.156 -9.345 1.00 96.94 99 LYS A N 1
ATOM 743 C CA . LYS A 1 99 ? 1.757 7.311 -8.453 1.00 96.94 99 LYS A CA 1
ATOM 744 C C . LYS A 1 99 ? 1.623 6.858 -7.005 1.00 96.94 99 LYS A C 1
ATOM 746 O O . LYS A 1 99 ? 1.435 5.679 -6.725 1.00 96.94 99 LYS A O 1
ATOM 751 N N . GLN A 1 100 ? 1.746 7.825 -6.103 1.00 97.56 100 GLN A N 1
ATOM 752 C CA . GLN A 1 100 ? 1.575 7.618 -4.669 1.00 97.56 100 GLN A CA 1
ATOM 753 C C . GLN A 1 100 ? 0.132 7.198 -4.375 1.00 97.56 100 GLN A C 1
ATOM 755 O O . GLN A 1 100 ? -0.796 7.741 -4.977 1.00 97.56 100 GLN A O 1
ATOM 760 N N . LEU A 1 101 ? -0.029 6.266 -3.443 1.00 98.75 101 LEU A N 1
ATOM 761 C CA . LEU A 1 101 ? -1.308 5.922 -2.844 1.00 98.75 101 LEU A CA 1
ATOM 762 C C . LEU A 1 101 ? -1.493 6.781 -1.595 1.00 98.75 101 LEU A C 1
ATOM 764 O O . LEU A 1 101 ? -0.662 6.765 -0.681 1.00 98.75 101 LEU A O 1
ATOM 768 N N . ILE A 1 102 ? -2.567 7.556 -1.586 1.00 98.38 102 ILE A N 1
ATOM 769 C CA . ILE A 1 102 ? -2.907 8.480 -0.513 1.00 98.38 102 ILE A CA 1
ATOM 770 C C . ILE A 1 102 ? -3.603 7.695 0.593 1.00 98.38 102 ILE A C 1
ATOM 772 O O . ILE A 1 102 ? -4.548 6.953 0.331 1.00 98.38 102 ILE A O 1
ATOM 776 N N . ILE A 1 103 ? -3.127 7.879 1.819 1.00 98.38 103 ILE A N 1
ATOM 777 C CA . ILE A 1 103 ? -3.662 7.276 3.036 1.00 98.38 103 ILE A CA 1
ATOM 778 C C . ILE A 1 103 ? -4.311 8.382 3.866 1.00 98.38 103 ILE A C 1
ATOM 780 O O . ILE A 1 103 ? -3.644 9.351 4.234 1.00 98.38 103 ILE A O 1
ATOM 784 N N . SER A 1 104 ? -5.606 8.231 4.139 1.00 97.38 104 SER A N 1
ATOM 785 C CA . SER A 1 104 ? -6.434 9.145 4.934 1.00 97.38 104 SER A CA 1
ATOM 786 C C . SER A 1 104 ? -6.842 8.514 6.270 1.00 97.38 104 SER A C 1
ATOM 788 O O . SER A 1 104 ? -6.406 7.409 6.606 1.00 97.38 104 SER A O 1
ATOM 790 N N . ASP A 1 105 ? -7.694 9.211 7.026 1.00 97.62 105 ASP A N 1
ATOM 791 C CA . ASP A 1 105 ? -8.341 8.668 8.224 1.00 97.62 105 ASP A CA 1
ATOM 792 C C . ASP A 1 105 ? -8.999 7.304 7.967 1.00 97.62 105 ASP A C 1
ATOM 794 O O . ASP A 1 105 ? -9.449 7.019 6.854 1.00 97.62 105 ASP A O 1
ATOM 798 N N . ASP A 1 106 ? -9.055 6.464 9.000 1.00 97.75 106 ASP A N 1
ATOM 799 C CA . ASP A 1 106 ? -9.761 5.174 8.991 1.00 97.75 106 ASP A CA 1
ATOM 800 C C . ASP A 1 106 ? -9.314 4.228 7.856 1.00 97.75 106 ASP A C 1
ATOM 802 O O . ASP A 1 106 ? -10.070 3.387 7.364 1.00 97.75 106 ASP A O 1
ATOM 806 N N . THR A 1 107 ? -8.057 4.355 7.417 1.00 98.56 107 THR A N 1
ATOM 807 C CA . THR A 1 107 ? -7.490 3.481 6.387 1.00 98.56 107 THR A CA 1
ATOM 808 C C . THR A 1 107 ? -6.920 2.212 7.014 1.00 98.56 107 THR A C 1
ATOM 810 O O . THR A 1 107 ? -5.902 2.230 7.711 1.00 98.56 107 THR A O 1
ATOM 813 N N . HIS A 1 108 ? -7.541 1.077 6.700 1.00 98.69 108 HIS A N 1
ATOM 814 C CA . HIS A 1 108 ? -7.129 -0.237 7.179 1.00 98.69 108 HIS A CA 1
ATOM 815 C C . HIS A 1 108 ? -6.829 -1.162 6.002 1.00 98.69 108 HIS A C 1
ATOM 817 O O . HIS A 1 108 ? -7.729 -1.472 5.229 1.00 98.69 108 HIS A O 1
ATOM 823 N N . ILE A 1 109 ? -5.584 -1.623 5.865 1.00 98.75 109 ILE A N 1
ATOM 824 C CA . ILE A 1 109 ? -5.138 -2.465 4.748 1.00 98.75 109 ILE A CA 1
ATOM 825 C C . ILE A 1 109 ? -4.589 -3.791 5.270 1.00 98.75 109 ILE A C 1
ATOM 827 O O . ILE A 1 109 ? -3.665 -3.807 6.082 1.00 98.75 109 ILE A O 1
ATOM 831 N N . SER A 1 110 ? -5.115 -4.899 4.749 1.00 98.69 110 SER A N 1
ATOM 832 C CA . SER A 1 110 ? -4.529 -6.235 4.857 1.00 98.69 110 SER A CA 1
ATOM 833 C C . SER A 1 110 ? -4.048 -6.686 3.483 1.00 98.69 110 SER A C 1
ATOM 835 O O . SER A 1 110 ? -4.826 -6.746 2.528 1.00 98.69 110 SER A O 1
ATOM 837 N N . GLY A 1 111 ? -2.758 -6.985 3.386 1.00 98.38 111 GLY A N 1
ATOM 838 C CA . GLY A 1 111 ? -2.081 -7.288 2.134 1.00 98.38 111 GLY A CA 1
ATOM 839 C C . GLY A 1 111 ? -1.151 -8.489 2.200 1.00 98.38 111 GLY A C 1
ATOM 840 O O . GLY A 1 111 ? -0.174 -8.517 1.462 1.00 98.38 111 GLY A O 1
ATOM 841 N N . TYR A 1 112 ? -1.412 -9.458 3.084 1.00 97.94 112 TYR A N 1
ATOM 842 C CA . TYR A 1 112 ? -0.585 -10.662 3.215 1.00 97.94 112 TYR A CA 1
ATOM 843 C C . TYR A 1 112 ? -0.394 -11.368 1.862 1.00 97.94 112 TYR A C 1
ATOM 845 O O . TYR A 1 112 ? -1.358 -11.793 1.227 1.00 97.94 112 TYR A O 1
ATOM 853 N N . GLY A 1 113 ? 0.867 -11.478 1.428 1.00 94.88 113 GLY A N 1
ATOM 854 C CA . GLY A 1 113 ? 1.247 -12.061 0.134 1.00 94.88 113 GLY A CA 1
ATOM 855 C C . GLY A 1 113 ? 1.145 -11.099 -1.058 1.00 94.88 113 GLY A C 1
ATOM 856 O O . GLY A 1 113 ? 1.481 -11.473 -2.179 1.00 94.88 113 GLY A O 1
ATOM 857 N N . ALA A 1 114 ? 0.706 -9.857 -0.850 1.00 98.31 114 ALA A N 1
ATOM 858 C CA . ALA A 1 114 ? 0.680 -8.830 -1.881 1.00 98.31 114 ALA A CA 1
ATOM 859 C C . ALA A 1 114 ? 2.010 -8.065 -1.943 1.00 98.31 114 ALA A C 1
ATOM 861 O O . ALA A 1 114 ? 2.580 -7.659 -0.926 1.00 98.31 114 ALA A O 1
ATOM 862 N N . VAL A 1 115 ? 2.469 -7.817 -3.171 1.00 98.50 115 VAL A N 1
ATOM 863 C CA . VAL A 1 115 ? 3.635 -6.976 -3.456 1.00 98.50 115 VAL A CA 1
ATOM 864 C C . VAL A 1 115 ? 3.171 -5.744 -4.221 1.00 98.50 115 VAL A C 1
ATOM 866 O O . VAL A 1 115 ? 2.695 -5.877 -5.345 1.00 98.50 115 VAL A O 1
ATOM 869 N N . ILE A 1 116 ? 3.328 -4.553 -3.651 1.00 98.50 116 ILE A N 1
ATOM 870 C CA . ILE A 1 116 ? 3.166 -3.290 -4.379 1.00 98.50 116 ILE A CA 1
ATOM 871 C C . ILE A 1 116 ? 4.524 -2.914 -4.958 1.00 98.50 116 ILE A C 1
ATOM 873 O O . ILE A 1 116 ? 5.512 -2.826 -4.228 1.00 98.50 116 ILE A O 1
ATOM 877 N N . PHE A 1 117 ? 4.573 -2.691 -6.268 1.00 97.38 117 PHE A N 1
ATOM 878 C CA . PHE A 1 117 ? 5.787 -2.285 -6.961 1.00 97.38 117 PHE A CA 1
ATOM 879 C C . PHE A 1 117 ? 5.643 -0.892 -7.558 1.00 97.38 117 PHE A C 1
ATOM 881 O O . PHE A 1 117 ? 4.687 -0.612 -8.280 1.00 97.38 117 PHE A O 1
ATOM 888 N N . MET A 1 118 ? 6.652 -0.055 -7.334 1.00 95.44 118 MET A N 1
ATOM 889 C CA . MET A 1 118 ? 6.807 1.220 -8.027 1.00 95.44 118 MET A CA 1
ATOM 890 C C . MET A 1 118 ? 8.211 1.299 -8.622 1.00 95.44 118 MET A C 1
ATOM 892 O O . MET A 1 118 ? 9.212 1.168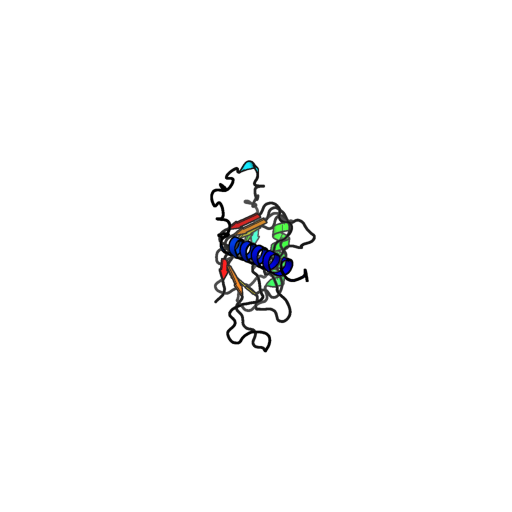 -7.912 1.00 95.44 118 MET A O 1
ATOM 896 N N . ALA A 1 119 ? 8.283 1.532 -9.932 1.00 92.06 119 ALA A N 1
ATOM 897 C CA . ALA A 1 119 ? 9.547 1.782 -10.612 1.00 92.06 119 ALA A CA 1
ATOM 898 C C . ALA A 1 119 ? 10.180 3.101 -10.119 1.00 92.06 119 ALA A C 1
ATOM 900 O O . ALA A 1 119 ? 9.453 3.997 -9.672 1.00 92.06 119 ALA A O 1
ATOM 901 N N . PRO A 1 120 ? 11.510 3.257 -10.218 1.00 89.25 120 PRO A N 1
ATOM 902 C CA . PRO A 1 120 ? 12.174 4.506 -9.887 1.00 89.25 120 PRO A CA 1
ATOM 903 C C . PRO A 1 120 ? 11.647 5.651 -10.742 1.00 89.25 120 PRO A C 1
ATOM 905 O O . PRO A 1 120 ? 11.131 5.460 -11.844 1.00 89.25 120 PRO A O 1
ATOM 908 N N . GLN A 1 121 ? 11.785 6.850 -10.209 1.00 86.88 121 GLN A N 1
ATOM 909 C CA . GLN A 1 121 ? 11.170 8.055 -10.740 1.00 86.88 121 GLN A CA 1
ATOM 910 C C . GLN A 1 121 ? 12.264 8.942 -11.329 1.00 86.88 121 GLN A C 1
ATOM 912 O O . GLN A 1 121 ? 13.343 9.053 -10.752 1.00 86.88 121 GLN A O 1
ATOM 917 N N . GLU A 1 122 ? 12.025 9.567 -12.478 1.00 81.50 122 GLU A N 1
ATOM 918 C CA . GLU A 1 122 ? 13.097 10.285 -13.184 1.00 81.50 122 GLU A CA 1
ATOM 919 C C . GLU A 1 122 ? 13.559 11.540 -12.424 1.00 81.50 122 GLU A C 1
ATOM 921 O O . GLU A 1 122 ? 14.758 11.753 -12.267 1.00 81.50 122 GLU A O 1
ATOM 926 N N . ASP A 1 123 ? 12.623 12.310 -11.860 1.00 77.12 123 ASP A N 1
ATOM 927 C CA . ASP A 1 123 ? 12.918 13.681 -11.414 1.00 77.12 123 ASP A CA 1
ATOM 928 C C . ASP A 1 123 ? 12.905 13.889 -9.895 1.00 77.12 123 ASP A C 1
ATOM 930 O O . ASP A 1 123 ? 13.457 14.861 -9.378 1.00 77.12 123 ASP A O 1
ATOM 934 N N . THR A 1 124 ? 12.192 13.044 -9.152 1.00 83.88 124 THR A N 1
ATOM 935 C CA . THR A 1 124 ? 11.892 13.322 -7.744 1.00 83.88 124 THR A CA 1
ATOM 936 C C . THR A 1 124 ? 11.655 12.057 -6.944 1.00 83.88 124 THR A C 1
ATOM 938 O O . THR A 1 124 ? 11.190 11.051 -7.473 1.00 83.88 124 THR A O 1
ATOM 941 N N . ILE A 1 125 ? 11.930 12.131 -5.645 1.00 86.75 125 ILE A N 1
ATOM 942 C CA . ILE A 1 125 ? 11.615 11.061 -4.704 1.00 86.75 125 ILE A CA 1
ATOM 943 C C . ILE A 1 125 ? 10.095 10.886 -4.640 1.00 86.75 125 ILE A C 1
ATOM 945 O O . ILE A 1 125 ? 9.345 11.863 -4.535 1.00 86.75 125 ILE A O 1
ATOM 949 N N . LYS A 1 126 ? 9.628 9.636 -4.675 1.00 91.81 126 LYS A N 1
ATOM 950 C CA . LYS A 1 126 ? 8.218 9.297 -4.435 1.00 91.81 126 LYS A CA 1
ATOM 951 C C . LYS A 1 126 ? 8.092 8.307 -3.294 1.00 91.81 126 LYS A C 1
ATOM 953 O O . LYS A 1 126 ? 8.955 7.464 -3.099 1.00 91.81 126 LYS A O 1
ATOM 958 N N . ASN A 1 127 ? 6.984 8.409 -2.577 1.00 95.25 127 ASN A N 1
ATOM 959 C CA . ASN A 1 127 ? 6.594 7.470 -1.539 1.00 95.25 127 ASN A CA 1
ATOM 960 C C . ASN A 1 127 ? 5.467 6.602 -2.095 1.00 95.25 127 ASN A C 1
ATOM 962 O O . ASN A 1 127 ? 4.575 7.143 -2.748 1.00 95.25 127 ASN A O 1
ATOM 966 N N . MET A 1 128 ? 5.491 5.290 -1.871 1.00 98.00 128 MET A N 1
ATOM 967 C CA . MET A 1 128 ? 4.396 4.429 -2.327 1.00 98.00 128 MET A CA 1
ATOM 968 C C . MET A 1 128 ? 3.128 4.708 -1.529 1.00 98.00 128 MET A C 1
ATOM 970 O O . MET A 1 128 ? 2.100 4.999 -2.126 1.00 98.00 128 MET A O 1
ATOM 974 N N . LEU A 1 129 ? 3.219 4.666 -0.198 1.00 98.44 129 LEU A N 1
ATOM 975 C CA . LEU A 1 129 ? 2.143 5.042 0.715 1.00 98.44 129 LEU A CA 1
ATOM 976 C C . LEU A 1 129 ? 2.456 6.416 1.303 1.00 98.44 129 LEU A C 1
ATOM 978 O O . LEU A 1 129 ? 3.559 6.641 1.812 1.00 98.44 129 LEU A O 1
ATOM 982 N N . TRP A 1 130 ? 1.504 7.336 1.214 1.00 98.19 130 TRP A N 1
ATOM 983 C CA . TRP A 1 130 ? 1.737 8.738 1.534 1.00 98.19 130 TRP A CA 1
ATOM 984 C C . TRP A 1 130 ? 0.554 9.368 2.269 1.00 98.19 130 TRP A C 1
ATOM 986 O O . TRP A 1 130 ? -0.592 9.145 1.889 1.00 98.19 130 TRP A O 1
ATOM 996 N N . SER A 1 131 ? 0.828 10.184 3.288 1.00 97.44 131 SER A N 1
ATOM 997 C CA . SER A 1 131 ? -0.160 11.085 3.894 1.00 97.44 131 SER A CA 1
ATOM 998 C C . SER A 1 131 ? 0.192 12.535 3.590 1.00 97.44 131 SER A C 1
ATOM 1000 O O . SER A 1 131 ? 1.369 12.888 3.462 1.00 97.44 131 SER A O 1
ATOM 1002 N N . ASN A 1 132 ? -0.833 13.379 3.495 1.00 95.00 132 ASN A N 1
ATOM 1003 C CA . ASN A 1 132 ? -0.650 14.803 3.272 1.00 95.00 132 ASN A CA 1
ATOM 1004 C C . ASN A 1 132 ? 0.028 15.473 4.487 1.00 95.00 132 ASN A C 1
ATOM 1006 O O . ASN A 1 132 ? -0.507 15.375 5.589 1.00 95.00 132 ASN A O 1
ATOM 1010 N N . PRO A 1 133 ? 1.174 16.167 4.314 1.00 94.25 133 PRO A N 1
ATOM 1011 C CA . PRO A 1 133 ? 1.878 16.864 5.393 1.00 94.25 133 PRO A CA 1
ATOM 1012 C C . PRO A 1 133 ? 1.066 17.927 6.131 1.00 94.25 133 PRO A C 1
ATOM 1014 O O . PRO A 1 133 ? 1.403 18.246 7.275 1.00 94.25 133 PRO A O 1
ATOM 1017 N N . ASP A 1 134 ? 0.060 18.489 5.460 1.00 95.00 134 ASP A N 1
ATOM 1018 C CA . ASP A 1 134 ? -0.791 19.554 5.992 1.00 95.00 134 ASP A CA 1
ATOM 1019 C C . ASP A 1 134 ? -1.977 19.015 6.809 1.00 95.00 134 ASP A C 1
ATOM 1021 O O . ASP A 1 134 ? -2.634 19.781 7.517 1.00 95.00 134 ASP A O 1
ATOM 1025 N N . ASP A 1 135 ? -2.226 17.705 6.748 1.00 93.75 135 ASP A N 1
ATOM 1026 C CA . ASP A 1 135 ? -3.338 17.050 7.424 1.00 93.75 135 ASP A CA 1
ATOM 1027 C C . ASP A 1 135 ? -2.851 16.231 8.627 1.00 93.75 135 ASP A C 1
ATOM 1029 O O . ASP A 1 135 ? -1.680 15.869 8.755 1.00 93.75 135 ASP A O 1
ATOM 1033 N N . THR A 1 136 ? -3.777 15.934 9.540 1.00 94.62 136 THR A N 1
ATOM 1034 C CA . THR A 1 136 ? -3.581 14.867 10.524 1.00 94.62 136 THR A CA 1
ATOM 1035 C C . THR A 1 136 ? -4.387 13.662 10.075 1.00 94.62 136 THR A C 1
ATOM 1037 O O . THR A 1 136 ? -5.589 13.797 9.881 1.00 94.62 136 THR A O 1
ATOM 1040 N N . VAL A 1 137 ? -3.737 12.510 9.925 1.00 95.56 137 VAL A N 1
ATOM 1041 C CA . VAL A 1 137 ? -4.396 11.235 9.619 1.00 95.56 137 VAL A CA 1
ATOM 1042 C C . VAL A 1 137 ? -4.464 10.372 10.867 1.00 95.56 137 VAL A C 1
ATOM 1044 O O . VAL A 1 137 ? -3.521 10.326 11.663 1.00 95.56 137 VAL A O 1
ATOM 1047 N N . SER A 1 138 ? -5.576 9.680 11.051 1.00 96.50 138 SER A N 1
ATOM 1048 C CA . SER A 1 138 ? -5.869 8.944 12.268 1.00 96.50 138 SER A CA 1
ATOM 1049 C C . SER A 1 138 ? -6.425 7.550 12.016 1.00 96.50 138 SER A C 1
ATOM 1051 O O . SER A 1 138 ? -7.005 7.272 10.972 1.00 96.50 138 SER A O 1
ATOM 1053 N N . ASN A 1 139 ? -6.230 6.660 12.992 1.00 97.00 139 ASN A N 1
ATOM 1054 C CA . ASN A 1 139 ? -6.766 5.298 12.975 1.00 97.00 139 ASN A CA 1
ATOM 1055 C C . ASN A 1 139 ? -6.344 4.500 11.724 1.00 97.00 139 ASN A C 1
ATOM 1057 O O . ASN A 1 139 ? -7.171 4.017 10.961 1.00 97.00 139 ASN A O 1
ATOM 1061 N N . VAL A 1 140 ? -5.033 4.342 11.524 1.00 98.19 140 VAL A N 1
ATOM 1062 C CA . VAL A 1 140 ? -4.486 3.640 10.352 1.00 98.19 140 VAL A CA 1
ATOM 1063 C C . VAL A 1 140 ? -3.901 2.281 10.744 1.00 98.19 140 VAL A C 1
ATOM 1065 O O . VAL A 1 140 ? -3.117 2.172 11.693 1.00 98.19 140 VAL A O 1
ATOM 1068 N N . SER A 1 141 ? -4.227 1.226 9.994 1.00 98.38 141 SER A N 1
ATOM 1069 C CA . SER A 1 141 ? -3.536 -0.070 10.099 1.00 98.38 141 SER A CA 1
ATOM 1070 C C . SER A 1 141 ? -3.050 -0.558 8.746 1.00 98.38 141 SER A C 1
ATOM 1072 O O . SER A 1 141 ? -3.810 -0.569 7.781 1.00 98.38 141 SER A O 1
ATOM 1074 N N . ILE A 1 142 ? -1.810 -1.030 8.687 1.00 98.56 142 ILE A N 1
ATOM 1075 C CA . ILE A 1 142 ? -1.237 -1.636 7.485 1.00 98.56 142 ILE A CA 1
ATOM 1076 C C . ILE A 1 142 ? -0.604 -2.963 7.880 1.00 98.56 142 ILE A C 1
ATOM 1078 O O . ILE A 1 142 ? 0.303 -2.991 8.713 1.00 98.56 142 ILE A O 1
ATOM 1082 N N . GLU A 1 143 ? -1.085 -4.054 7.290 1.00 98.38 143 GLU A N 1
ATOM 1083 C CA . GLU A 1 143 ? -0.682 -5.405 7.669 1.00 98.38 143 GLU A CA 1
ATOM 1084 C C . GLU A 1 143 ? -0.278 -6.253 6.459 1.00 98.38 143 GLU A C 1
ATOM 1086 O O . GLU A 1 143 ? -0.999 -6.311 5.461 1.00 98.38 143 GLU A O 1
ATOM 1091 N N . GLY A 1 144 ? 0.863 -6.939 6.551 1.00 97.56 144 GLY A N 1
ATOM 1092 C CA . GLY A 1 144 ? 1.245 -8.022 5.636 1.00 97.56 144 GLY A CA 1
ATOM 1093 C C . GLY A 1 144 ? 1.724 -7.614 4.238 1.00 97.56 144 GLY A C 1
ATOM 1094 O O . GLY A 1 144 ? 1.891 -8.487 3.391 1.00 97.56 144 GLY A O 1
ATOM 1095 N N . LEU A 1 145 ? 1.936 -6.324 3.966 1.00 97.31 145 LEU A N 1
ATOM 1096 C CA . LEU A 1 145 ? 2.343 -5.834 2.644 1.00 97.31 145 LEU A CA 1
ATOM 1097 C C . LEU A 1 145 ? 3.848 -5.953 2.395 1.00 97.31 145 LEU A C 1
ATOM 1099 O O . LEU A 1 145 ? 4.663 -5.595 3.240 1.00 97.31 145 LEU A O 1
ATOM 1103 N N . THR A 1 146 ? 4.224 -6.315 1.169 1.00 98.06 146 THR A N 1
ATOM 1104 C CA . THR A 1 146 ? 5.577 -6.053 0.660 1.00 98.06 146 THR A CA 1
ATOM 1105 C C . THR A 1 146 ? 5.553 -4.845 -0.270 1.00 98.06 146 THR A C 1
ATOM 1107 O O . THR A 1 146 ? 4.806 -4.810 -1.245 1.00 98.06 146 THR A O 1
ATOM 1110 N N . LEU A 1 147 ? 6.387 -3.854 0.013 1.00 97.88 147 LEU A N 1
ATOM 1111 C CA . LEU A 1 147 ? 6.643 -2.695 -0.833 1.00 97.88 147 LEU A CA 1
ATOM 1112 C C . LEU A 1 147 ? 7.968 -2.917 -1.557 1.00 97.88 147 LEU A C 1
ATOM 1114 O O . LEU A 1 147 ? 8.960 -3.296 -0.935 1.00 97.88 147 LEU A O 1
ATOM 1118 N N . LYS A 1 148 ? 7.991 -2.712 -2.871 1.00 95.19 148 LYS A N 1
ATOM 1119 C CA . LYS A 1 148 ? 9.148 -3.059 -3.695 1.00 95.19 148 LYS A CA 1
ATOM 1120 C C . LYS A 1 148 ? 9.478 -1.989 -4.723 1.00 95.19 148 LYS A C 1
ATOM 1122 O O . LYS A 1 148 ? 8.618 -1.522 -5.466 1.00 95.19 148 LYS A O 1
ATOM 1127 N N . SER A 1 149 ? 10.753 -1.637 -4.806 1.00 92.44 149 SER A N 1
ATOM 1128 C CA . SER A 1 149 ? 11.280 -0.819 -5.893 1.00 92.44 149 SER A CA 1
ATOM 1129 C C . SER A 1 149 ? 12.654 -1.333 -6.291 1.00 92.44 149 SER A C 1
ATOM 1131 O O . SER A 1 149 ? 13.445 -1.700 -5.430 1.00 92.44 149 SER A O 1
ATOM 1133 N N . GLU A 1 150 ? 12.933 -1.362 -7.589 1.00 86.12 150 GLU A N 1
ATOM 1134 C CA . GLU A 1 150 ? 14.215 -1.802 -8.142 1.00 86.12 150 GLU A CA 1
ATOM 1135 C C . GLU A 1 150 ? 14.766 -0.695 -9.032 1.00 86.12 150 GLU A C 1
ATOM 1137 O O . GLU A 1 150 ? 14.035 -0.168 -9.869 1.00 86.12 150 GLU A O 1
ATOM 1142 N N . ASN A 1 151 ? 16.044 -0.337 -8.888 1.00 78.06 151 ASN A N 1
ATOM 1143 C CA . ASN A 1 151 ? 16.622 0.687 -9.751 1.00 78.06 151 ASN A CA 1
ATOM 1144 C C . ASN A 1 151 ? 16.793 0.184 -11.197 1.00 78.06 151 ASN A C 1
ATOM 1146 O O . ASN A 1 151 ? 17.749 -0.522 -11.513 1.00 78.06 151 ASN A O 1
ATOM 1150 N N . THR A 1 152 ? 15.885 0.585 -12.089 1.00 75.31 152 THR A N 1
ATOM 1151 C CA . THR A 1 152 ? 15.932 0.274 -13.525 1.00 75.31 152 THR A CA 1
ATOM 1152 C C . THR A 1 152 ? 16.399 1.444 -14.397 1.00 75.31 152 THR A C 1
ATOM 1154 O O . THR A 1 152 ? 16.517 1.275 -15.614 1.00 75.31 152 THR A O 1
ATOM 1157 N N . ILE A 1 153 ? 16.648 2.630 -13.822 1.00 70.00 153 ILE A N 1
ATOM 1158 C CA . ILE A 1 153 ? 17.040 3.825 -14.582 1.00 70.00 153 ILE A CA 1
ATOM 1159 C C . ILE A 1 153 ? 18.515 3.727 -14.989 1.00 70.00 153 ILE A C 1
ATOM 1161 O O . ILE A 1 153 ? 19.395 3.437 -14.179 1.00 70.00 153 ILE A O 1
ATOM 1165 N N . LYS A 1 154 ? 18.790 4.000 -16.270 1.00 67.12 154 LYS A N 1
ATOM 1166 C CA . LYS A 1 154 ? 20.140 4.107 -16.841 1.00 67.12 154 LYS A CA 1
ATOM 1167 C C . LYS A 1 154 ? 20.389 5.568 -17.218 1.00 67.12 154 LYS A C 1
ATOM 11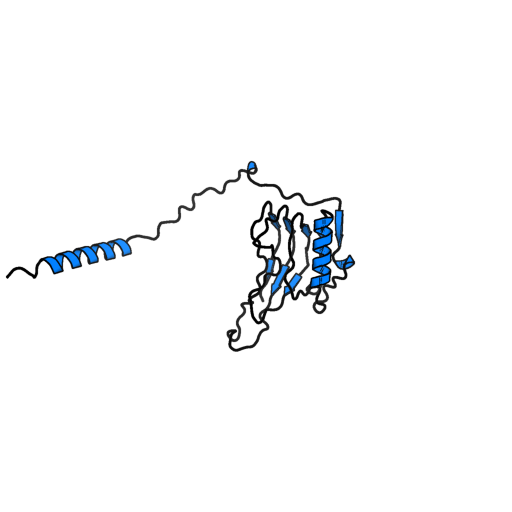69 O O . LYS A 1 154 ? 19.625 6.109 -18.010 1.00 67.12 154 LYS A O 1
ATOM 1174 N N . GLY A 1 155 ? 21.435 6.211 -16.701 1.00 62.72 155 GLY A N 1
ATOM 1175 C CA . GLY A 1 155 ? 21.702 7.623 -17.000 1.00 62.72 155 GLY A CA 1
ATOM 1176 C C . GLY A 1 155 ? 22.890 8.203 -16.236 1.00 62.72 155 GLY A C 1
ATOM 1177 O O . GLY A 1 155 ? 23.499 7.511 -15.431 1.00 62.72 155 GLY A O 1
ATOM 1178 N N . VAL A 1 156 ? 23.222 9.470 -16.507 1.00 54.22 156 VAL A N 1
ATOM 1179 C CA . VAL A 1 156 ? 24.392 10.171 -15.935 1.00 54.22 156 VAL A CA 1
ATOM 1180 C C . VAL A 1 156 ? 24.233 10.545 -14.455 1.00 54.22 156 VAL A C 1
ATOM 1182 O O . VAL A 1 156 ? 25.239 10.686 -13.766 1.00 54.22 156 VAL A O 1
ATOM 1185 N N . ASP A 1 157 ? 22.992 10.644 -13.968 1.00 60.12 157 ASP A N 1
ATOM 1186 C CA . ASP A 1 157 ? 22.666 11.020 -12.582 1.00 60.12 157 ASP A CA 1
ATOM 1187 C C . ASP A 1 157 ? 22.448 9.813 -11.653 1.00 60.12 157 ASP A C 1
ATOM 1189 O O . ASP A 1 157 ? 22.267 9.967 -10.445 1.00 60.12 157 ASP A O 1
ATOM 1193 N N . TYR A 1 158 ? 22.507 8.596 -12.200 1.00 64.06 158 TYR A N 1
ATOM 1194 C CA . TYR A 1 158 ? 22.505 7.356 -11.432 1.00 64.06 158 TYR A CA 1
ATOM 1195 C C . TYR A 1 158 ? 23.861 6.681 -11.604 1.00 64.06 158 TYR A C 1
ATOM 1197 O O . TYR A 1 158 ? 24.286 6.402 -12.723 1.00 64.06 158 TYR A O 1
ATOM 1205 N N . TYR A 1 159 ? 24.548 6.396 -10.496 1.00 58.59 159 TYR A N 1
ATOM 1206 C CA . TYR A 1 159 ? 25.777 5.609 -10.558 1.00 58.59 159 TYR A CA 1
ATOM 1207 C C . TYR A 1 159 ? 25.499 4.281 -11.275 1.00 58.59 159 TYR A C 1
ATOM 1209 O O . TYR A 1 159 ? 24.512 3.602 -10.978 1.00 58.59 159 TYR A O 1
ATOM 1217 N N . GLU A 1 160 ? 26.367 3.905 -12.214 1.00 58.66 160 GLU A N 1
ATOM 1218 C CA . GLU A 1 160 ? 26.320 2.594 -12.859 1.00 58.66 160 GLU A CA 1
ATOM 1219 C C . GLU A 1 160 ? 26.299 1.502 -11.772 1.00 58.66 160 GLU A C 1
ATOM 1221 O O . GLU A 1 160 ? 27.138 1.502 -10.871 1.00 58.66 160 GLU A O 1
ATOM 1226 N N . ASN A 1 161 ? 25.325 0.584 -11.828 1.00 62.31 161 ASN A N 1
ATOM 1227 C CA . ASN A 1 161 ? 25.063 -0.439 -10.799 1.00 62.31 161 ASN A CA 1
ATOM 1228 C C . ASN A 1 161 ? 24.542 0.081 -9.442 1.00 62.31 161 ASN A C 1
ATOM 1230 O O . ASN A 1 161 ? 24.591 -0.652 -8.450 1.00 62.31 161 ASN A O 1
ATOM 1234 N N . SER A 1 162 ? 24.019 1.310 -9.367 1.00 67.56 162 SER A N 1
ATOM 1235 C CA . SER A 1 162 ? 23.295 1.775 -8.181 1.00 67.56 162 SER A CA 1
ATOM 1236 C C . SER A 1 162 ? 22.101 0.862 -7.912 1.00 67.56 162 SER A C 1
ATOM 1238 O O . SER A 1 162 ? 21.186 0.776 -8.727 1.00 67.56 162 SER A O 1
ATOM 1240 N N . ARG A 1 163 ? 22.089 0.221 -6.743 1.00 65.44 163 ARG A N 1
ATOM 1241 C CA . ARG A 1 163 ? 20.932 -0.518 -6.214 1.00 65.44 163 ARG A CA 1
ATOM 1242 C C . ARG A 1 163 ? 19.980 0.375 -5.419 1.00 65.44 163 ARG A C 1
ATOM 1244 O O . ARG A 1 163 ? 19.109 -0.121 -4.719 1.00 65.44 163 ARG A O 1
ATOM 1251 N N . VAL A 1 164 ? 20.187 1.689 -5.438 1.00 68.69 164 VAL A N 1
ATOM 1252 C CA . VAL A 1 164 ? 19.370 2.631 -4.671 1.00 68.69 164 VAL A CA 1
ATOM 1253 C C . VAL A 1 164 ? 18.289 3.177 -5.591 1.00 68.69 164 VAL A C 1
ATOM 1255 O O . VAL A 1 164 ? 18.588 3.925 -6.522 1.00 68.69 164 VAL A O 1
ATOM 1258 N N . SER A 1 165 ? 17.043 2.780 -5.336 1.00 82.25 165 SER A N 1
ATOM 1259 C CA . SER A 1 165 ? 15.867 3.433 -5.908 1.00 82.25 165 SER A CA 1
ATOM 1260 C C . SER A 1 165 ? 15.583 4.737 -5.160 1.00 82.25 165 SER A C 1
ATOM 1262 O O . SER A 1 165 ? 15.789 4.826 -3.949 1.00 82.25 165 SER A O 1
ATOM 1264 N N . ASN A 1 166 ? 15.086 5.751 -5.867 1.00 87.00 166 ASN A N 1
ATOM 1265 C CA . ASN A 1 166 ? 14.589 6.987 -5.261 1.00 87.00 166 ASN A CA 1
ATOM 1266 C C . ASN A 1 166 ? 13.119 6.882 -4.809 1.00 87.00 166 ASN A C 1
ATOM 1268 O O . ASN A 1 166 ? 12.490 7.894 -4.503 1.00 87.00 166 ASN A O 1
ATOM 1272 N N . VAL A 1 167 ? 12.570 5.669 -4.758 1.00 91.50 167 VAL A N 1
ATOM 1273 C CA . VAL A 1 167 ? 11.247 5.394 -4.202 1.00 91.50 167 VAL A CA 1
ATOM 1274 C C . VAL A 1 167 ? 11.370 4.930 -2.755 1.00 91.50 167 VAL A C 1
ATOM 1276 O O . VAL A 1 167 ? 12.126 4.013 -2.437 1.00 91.50 167 VAL A O 1
ATOM 1279 N N . GLN A 1 168 ? 10.578 5.536 -1.882 1.00 93.56 168 GLN A N 1
ATOM 1280 C CA . GLN A 1 168 ? 10.420 5.156 -0.483 1.00 93.56 168 GLN A CA 1
ATOM 1281 C C . GLN A 1 168 ? 9.115 4.374 -0.302 1.00 93.56 168 GLN A C 1
ATOM 1283 O O . GLN A 1 168 ? 8.138 4.595 -1.017 1.00 93.56 168 GLN A O 1
ATOM 1288 N N . GLY A 1 169 ? 9.081 3.461 0.669 1.00 95.06 169 GLY A N 1
ATOM 1289 C CA . GLY A 1 169 ? 7.879 2.676 0.948 1.00 95.06 169 GLY A CA 1
ATOM 1290 C C . GLY A 1 169 ? 6.755 3.530 1.536 1.00 95.06 169 GLY A C 1
ATOM 1291 O O . GLY A 1 169 ? 5.698 3.677 0.929 1.00 95.06 169 GLY A O 1
ATOM 1292 N N . ILE A 1 170 ? 6.992 4.112 2.712 1.00 96.62 170 ILE A N 1
ATOM 1293 C CA . ILE A 1 170 ? 5.967 4.806 3.496 1.00 96.62 170 ILE A CA 1
ATOM 1294 C C . ILE A 1 170 ? 6.498 6.164 3.936 1.00 96.62 170 ILE A C 1
ATOM 1296 O O . ILE A 1 170 ? 7.567 6.246 4.540 1.00 96.62 170 ILE A O 1
ATOM 1300 N N . TYR A 1 171 ? 5.723 7.212 3.680 1.00 96.50 171 TYR A N 1
ATOM 1301 C CA . TYR A 1 171 ? 5.935 8.532 4.255 1.00 96.50 171 TYR A CA 1
ATOM 1302 C C . TYR A 1 171 ? 4.634 9.013 4.870 1.00 96.50 171 TYR A C 1
ATOM 1304 O O . TYR A 1 171 ? 3.686 9.319 4.150 1.00 96.50 171 TYR A O 1
ATOM 1312 N N . PHE A 1 172 ? 4.610 9.113 6.195 1.00 96.12 172 PHE A N 1
ATOM 1313 C CA . PHE A 1 172 ? 3.487 9.703 6.898 1.00 96.12 172 PHE A CA 1
ATOM 1314 C C . PHE A 1 172 ? 3.942 10.836 7.802 1.00 96.12 172 PHE A C 1
ATOM 1316 O O . PHE A 1 172 ? 4.918 10.719 8.545 1.00 96.12 172 PHE A O 1
ATOM 1323 N N . GLN A 1 173 ? 3.193 11.925 7.747 1.00 94.25 173 GLN A N 1
ATOM 1324 C CA . GLN A 1 173 ? 3.322 13.082 8.615 1.00 94.25 173 GLN A CA 1
ATOM 1325 C C . GLN A 1 173 ? 1.966 13.351 9.272 1.00 94.25 173 GLN A C 1
ATOM 1327 O O . GLN A 1 173 ? 0.928 13.091 8.669 1.00 94.25 173 GLN A O 1
ATOM 1332 N N . GLY A 1 174 ? 1.993 13.823 10.524 1.00 93.12 174 GLY A N 1
ATOM 1333 C CA . GLY A 1 174 ? 0.776 14.139 11.272 1.00 93.12 174 GLY A CA 1
ATOM 1334 C C . GLY A 1 174 ? -0.080 12.903 11.552 1.00 93.12 174 GLY A C 1
ATOM 1335 O O . GLY A 1 174 ? -1.237 12.870 11.171 1.00 93.12 174 GLY A O 1
ATOM 1336 N N . VAL A 1 175 ? 0.466 11.860 12.183 1.00 92.19 175 VAL A N 1
ATOM 1337 C CA . VAL A 1 175 ? -0.281 10.608 12.398 1.00 92.19 175 VAL A CA 1
ATOM 1338 C C . VAL A 1 175 ? -0.718 10.437 13.845 1.00 92.19 175 VAL A C 1
ATOM 1340 O O . VAL A 1 175 ? 0.099 10.507 14.765 1.00 92.19 175 VAL A O 1
ATOM 1343 N N . GLU A 1 176 ? -1.988 10.099 14.037 1.00 93.19 176 GLU A N 1
ATOM 1344 C CA . GLU A 1 176 ? -2.561 9.710 15.316 1.00 93.19 176 GLU A CA 1
ATOM 1345 C C . GLU A 1 176 ? -3.061 8.257 15.298 1.00 93.19 176 GLU A C 1
ATOM 1347 O O . GLU A 1 176 ? -3.973 7.919 14.561 1.00 93.19 176 GLU A O 1
ATOM 1352 N N . ALA A 1 177 ? -2.533 7.402 16.179 1.00 92.88 177 ALA A N 1
ATOM 1353 C CA . ALA A 1 177 ? -2.905 5.983 16.260 1.00 92.88 177 ALA A CA 1
ATOM 1354 C C . ALA A 1 177 ? -2.667 5.230 14.938 1.00 92.88 177 ALA A C 1
ATOM 1356 O O . ALA A 1 177 ? -3.527 5.144 14.062 1.00 92.88 177 ALA A O 1
ATOM 1357 N N . MET A 1 178 ? -1.484 4.631 14.828 1.00 95.81 178 MET A N 1
ATOM 1358 C CA . MET A 1 178 ? -1.107 3.826 13.677 1.00 95.81 178 MET A CA 1
ATOM 1359 C C . MET A 1 178 ? -0.471 2.515 14.103 1.00 95.81 178 MET A C 1
ATOM 1361 O O . MET A 1 178 ? 0.294 2.459 15.067 1.00 95.81 178 MET A O 1
ATOM 1365 N N . THR A 1 179 ? -0.780 1.470 13.345 1.00 96.25 179 THR A N 1
ATOM 1366 C CA . THR A 1 179 ? -0.149 0.156 13.460 1.00 96.25 179 THR A CA 1
ATOM 1367 C C . THR A 1 179 ? 0.369 -0.278 12.099 1.00 96.25 179 THR A C 1
ATOM 1369 O O . THR A 1 179 ? -0.322 -0.143 11.092 1.00 96.25 179 THR A O 1
ATOM 1372 N N . ILE A 1 180 ? 1.602 -0.776 12.076 1.00 97.19 180 ILE A N 1
ATOM 1373 C CA . ILE A 1 180 ? 2.243 -1.341 10.891 1.00 97.19 180 ILE A CA 1
ATOM 1374 C C . ILE A 1 180 ? 2.788 -2.698 11.322 1.00 97.19 180 ILE A C 1
ATOM 1376 O O . ILE A 1 180 ? 3.710 -2.754 12.136 1.00 97.19 180 ILE A O 1
ATOM 1380 N N . ASN A 1 181 ? 2.192 -3.772 10.812 1.00 97.19 181 ASN A N 1
ATOM 1381 C CA . ASN A 1 181 ? 2.518 -5.146 11.190 1.00 97.19 181 ASN A CA 1
ATOM 1382 C C . ASN A 1 181 ? 2.939 -5.927 9.943 1.00 97.19 181 ASN A C 1
ATOM 1384 O O . ASN A 1 181 ? 2.263 -5.872 8.923 1.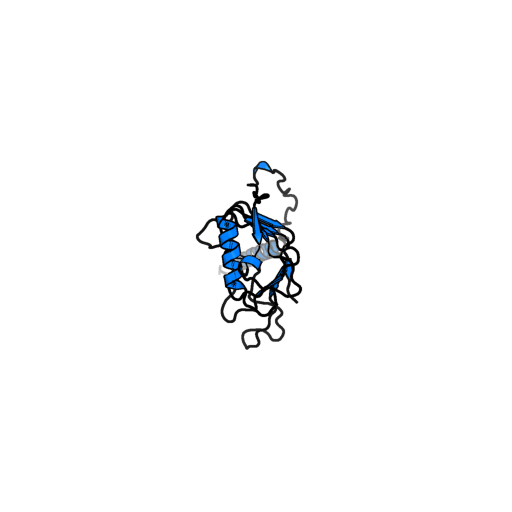00 97.19 181 ASN A O 1
ATOM 1388 N N . ASP A 1 182 ? 4.047 -6.663 10.009 1.00 97.38 182 ASP A N 1
ATOM 1389 C CA . ASP A 1 182 ? 4.500 -7.530 8.909 1.00 97.38 182 ASP A CA 1
ATOM 1390 C C . ASP A 1 182 ? 4.617 -6.815 7.546 1.00 97.38 182 ASP A C 1
ATOM 1392 O O . ASP A 1 182 ? 4.324 -7.393 6.500 1.00 97.38 182 ASP A O 1
ATOM 1396 N N . VAL A 1 183 ? 5.020 -5.539 7.557 1.00 97.75 183 VAL A N 1
ATOM 1397 C CA . VAL A 1 183 ? 5.265 -4.766 6.335 1.00 97.75 183 VAL A CA 1
ATOM 1398 C C . VAL A 1 183 ? 6.753 -4.762 6.016 1.00 97.75 183 VAL A C 1
ATOM 1400 O O . VAL A 1 183 ? 7.577 -4.377 6.848 1.00 97.75 183 VAL A O 1
ATOM 1403 N N . PHE A 1 184 ? 7.093 -5.156 4.793 1.00 96.12 184 PHE A N 1
ATOM 1404 C CA . PHE A 1 184 ? 8.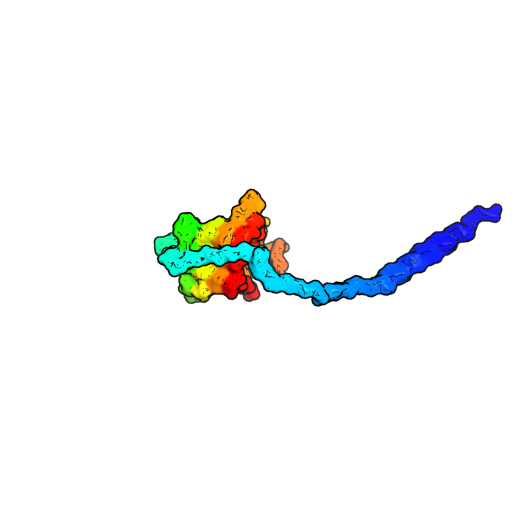470 -5.279 4.323 1.00 96.12 184 PHE A CA 1
ATOM 1405 C C . PHE A 1 184 ? 8.744 -4.283 3.199 1.00 96.12 184 PHE A C 1
ATOM 1407 O O . PHE A 1 184 ? 7.913 -4.104 2.315 1.00 96.12 184 PHE A O 1
ATOM 1414 N N . MET A 1 185 ? 9.923 -3.659 3.209 1.00 93.44 185 MET A N 1
ATOM 1415 C CA . MET A 1 185 ? 10.471 -2.971 2.039 1.00 93.44 185 MET A CA 1
ATOM 1416 C C . MET A 1 185 ? 11.566 -3.858 1.448 1.00 93.44 185 MET A C 1
ATOM 1418 O O . MET A 1 185 ? 12.560 -4.121 2.125 1.00 93.44 185 MET A O 1
ATOM 1422 N N . ASP A 1 186 ? 11.382 -4.315 0.213 1.00 87.06 186 ASP A N 1
ATOM 1423 C CA . ASP A 1 186 ? 12.337 -5.170 -0.492 1.00 87.06 186 ASP A CA 1
ATOM 1424 C C . ASP A 1 186 ? 13.079 -4.386 -1.586 1.00 87.06 186 ASP A C 1
ATOM 1426 O O . ASP A 1 186 ? 12.493 -3.563 -2.299 1.00 87.06 186 ASP A O 1
ATOM 1430 N N . ASN A 1 187 ? 14.381 -4.643 -1.701 1.00 65.94 187 ASN A N 1
ATOM 1431 C CA . ASN A 1 187 ? 15.286 -4.032 -2.669 1.00 65.94 187 ASN A CA 1
ATOM 1432 C C . ASN A 1 187 ? 16.265 -5.110 -3.141 1.00 65.94 187 ASN A C 1
ATOM 1434 O O . ASN A 1 187 ? 17.136 -5.524 -2.371 1.00 65.94 187 ASN A O 1
ATOM 1438 N N . VAL A 1 188 ? 16.117 -5.583 -4.379 1.00 52.56 188 VAL A N 1
ATOM 1439 C CA . VAL A 1 188 ? 17.019 -6.594 -4.956 1.00 52.56 188 VAL A CA 1
ATOM 1440 C C . VAL A 1 188 ? 18.064 -5.918 -5.832 1.00 52.56 188 VAL A C 1
ATOM 1442 O O . VAL A 1 188 ? 17.666 -5.199 -6.770 1.00 52.56 188 VAL A O 1
#